Protein AF-A0A7K4H364-F1 (afdb_monomer)

pLDDT: mean 74.18, std 18.17, range [41.81, 98.31]

Nearest PDB structures (foldseek):
  5wid-assembly2_B  TM=8.589E-01  e=8.178E-10  Methanosarcina acetivorans C2A
  5ull-assembly1_A  TM=8.750E-01  e=4.328E-08  Clostridium beijerinckii
  5veg-assembly3_C  TM=8.680E-01  e=7.896E-08  Limosilactobacillus reuteri
  3hly-assembly2_B  TM=7.324E-01  e=7.001E-08  Synechococcus elongatus PCC 6301
  4ltd-assembly1_A  TM=7.223E-01  e=2.493E-04  EDTA-degrading bacterium BNC1

Foldseek 3Di:
DAEEEEEEDEDLCQRVLLSVLLQLLQVVLPHHYDYDYLVPDDLVCVLVHQEYEYEYEFDQVAHDPSVVVSLVVQLPAQNANGAYAYEYEYEPDPPTDDNRVVSVVSCVSSVHHYQDHYHYFYAPDPSGDTDPVCSVVSSVVSNSSSVSVVVVVVVVVVVVVVVVVVVVVVVVVVVVVCCVVPPDDVVVLVVVVVVCLVVVNAPVCVVPVVVVVVLSVVLSVVLVVVVVVLVVVVVVVPVPDPDPVCVVVPPVVVSVVVSVVVNVVSVVVVVVVRVVVVVD

Solvent-accessible surface area (backbone atoms only — not comparable to full-atom values): 15078 Å² total; per-residue (Å²): 127,56,33,32,36,41,35,31,44,59,89,70,46,52,32,50,52,51,49,52,32,26,42,52,13,22,40,75,47,63,34,48,68,48,76,46,50,59,88,81,54,66,70,85,60,54,79,76,40,46,30,42,36,42,32,26,45,38,42,92,84,36,53,50,75,64,56,52,49,51,48,63,69,46,39,81,49,76,39,67,96,22,35,24,37,20,27,26,28,34,48,91,53,100,80,60,65,58,24,20,68,54,46,43,56,39,41,47,59,14,45,26,44,73,74,50,73,74,41,75,44,54,18,78,33,95,72,36,59,58,46,68,91,47,49,64,55,35,22,52,50,16,29,56,45,28,48,49,63,51,50,57,46,51,56,51,51,51,56,48,51,53,50,50,52,53,52,51,53,51,50,52,51,52,50,51,49,48,41,61,76,73,43,58,60,70,55,51,55,51,53,49,51,52,46,39,63,75,67,58,65,43,85,50,54,79,73,43,50,70,61,46,52,50,54,54,52,50,51,55,49,52,53,51,50,54,54,51,52,57,51,50,55,51,53,55,56,62,69,73,50,98,57,81,76,54,72,85,72,61,60,62,64,57,57,54,46,53,56,49,50,55,55,50,52,56,52,49,54,50,51,52,52,48,54,57,64,75,75,106

Sequence (280 aa):
MKKALILYDSVYGNTKKVAMLLSRGLEAGGLQVDSSFIQDFDIKILKNYDVIGIGGPTHFHGASKKMKRFLKGTKHLKMENKYGFAFETKADFRLSGSAAKRITRYLKKMKLKIIHPTITGIVLDKQGPLQEAISDKMVQFGLNISDKVNNFNNKKSINQGFRNLKNSSINMYLNLLKWILLGGGPIFFFIRAIYLVSTGGDCFGTINPIFSWFLIFLEIGLSGIAGSTGISSLFLRLRAENNIKLLKRLDLQKIILLAGISTYVVHFIRVAIWLILCVL

Structure (mmCIF, N/CA/C/O backbone):
data_AF-A0A7K4H364-F1
#
_entry.id   AF-A0A7K4H364-F1
#
loop_
_atom_site.group_PDB
_atom_site.id
_atom_site.type_symbol
_atom_site.label_atom_id
_atom_site.label_alt_id
_atom_site.label_comp_id
_atom_site.label_asym_id
_atom_site.label_entity_id
_atom_site.label_seq_id
_atom_site.pdbx_PDB_ins_code
_atom_site.Cartn_x
_atom_site.Cartn_y
_atom_site.Cartn_z
_atom_site.occupancy
_atom_site.B_iso_or_equiv
_atom_site.auth_seq_id
_atom_site.auth_comp_id
_atom_site.auth_asym_id
_atom_site.auth_atom_id
_atom_site.pdbx_PDB_model_num
ATOM 1 N N . MET A 1 1 ? -13.159 -9.451 -0.097 1.00 82.06 1 MET A N 1
ATOM 2 C CA . MET A 1 1 ? -11.704 -9.574 -0.334 1.00 82.06 1 MET A CA 1
ATOM 3 C C . MET A 1 1 ? -11.199 -8.270 -0.939 1.00 82.06 1 MET A C 1
ATOM 5 O O . MET A 1 1 ? -11.907 -7.716 -1.773 1.00 82.06 1 MET A O 1
ATOM 9 N N . LYS A 1 2 ? -10.064 -7.725 -0.478 1.00 92.81 2 LYS A N 1
ATOM 10 C CA . LYS A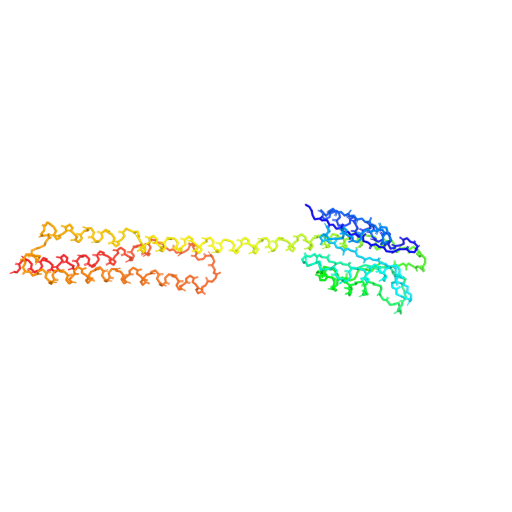 1 2 ? -9.518 -6.471 -1.031 1.00 92.81 2 LYS A CA 1
ATOM 11 C C . LYS A 1 2 ? -8.877 -6.718 -2.389 1.00 92.81 2 LYS A C 1
ATOM 13 O O . LYS A 1 2 ? -8.264 -7.766 -2.586 1.00 92.81 2 LYS A O 1
ATOM 18 N N . LYS A 1 3 ? -8.985 -5.731 -3.278 1.00 97.31 3 LYS A N 1
ATOM 19 C CA . LYS A 1 3 ? -8.392 -5.791 -4.619 1.00 97.31 3 LYS A CA 1
ATOM 20 C C . LYS A 1 3 ? -7.132 -4.937 -4.698 1.00 97.31 3 LYS A C 1
ATOM 22 O O . LYS A 1 3 ? -7.156 -3.758 -4.336 1.00 97.31 3 LYS A O 1
ATOM 27 N N . ALA A 1 4 ? -6.046 -5.510 -5.187 1.00 98.19 4 ALA A N 1
ATOM 28 C CA . ALA A 1 4 ? -4.812 -4.817 -5.505 1.00 98.19 4 ALA A CA 1
ATOM 29 C C . ALA A 1 4 ? -4.609 -4.765 -7.016 1.00 98.19 4 ALA A C 1
ATOM 31 O O . ALA A 1 4 ? -4.941 -5.704 -7.729 1.00 98.19 4 ALA A O 1
ATOM 32 N N . LEU A 1 5 ? -4.030 -3.668 -7.487 1.00 98.31 5 LEU A N 1
ATOM 33 C CA . LEU A 1 5 ? -3.595 -3.510 -8.862 1.00 98.31 5 LEU A CA 1
ATOM 34 C C . LEU A 1 5 ? -2.097 -3.238 -8.883 1.00 98.31 5 LEU A C 1
ATOM 36 O O . LEU A 1 5 ? -1.645 -2.270 -8.267 1.00 98.31 5 LEU A O 1
ATOM 40 N N . ILE A 1 6 ? -1.343 -4.038 -9.631 1.00 98.12 6 ILE A N 1
ATOM 41 C CA . ILE A 1 6 ? 0.053 -3.753 -9.959 1.00 98.12 6 ILE A CA 1
ATOM 42 C C . ILE A 1 6 ? 0.145 -3.287 -11.410 1.00 98.12 6 ILE A C 1
ATOM 44 O O . ILE A 1 6 ? 0.008 -4.066 -12.352 1.00 98.12 6 ILE A O 1
ATOM 48 N N . LEU A 1 7 ? 0.433 -2.001 -11.589 1.00 97.44 7 LEU A N 1
ATOM 49 C CA . LEU A 1 7 ? 0.728 -1.413 -12.886 1.00 97.44 7 LEU A CA 1
ATOM 50 C C . LEU A 1 7 ? 2.225 -1.266 -13.082 1.00 97.44 7 LEU A C 1
ATOM 52 O O . LEU A 1 7 ? 2.941 -0.792 -12.197 1.00 97.44 7 LEU A O 1
ATOM 56 N N . TYR A 1 8 ? 2.704 -1.600 -14.272 1.00 95.44 8 TYR A N 1
ATOM 57 C CA . TYR A 1 8 ? 4.115 -1.433 -14.579 1.00 95.44 8 TYR A CA 1
ATOM 58 C C . TYR A 1 8 ? 4.375 -0.974 -16.008 1.00 95.44 8 TYR A C 1
ATOM 60 O O . TYR A 1 8 ? 3.585 -1.178 -16.927 1.00 95.44 8 TYR A O 1
ATOM 68 N N . ASP A 1 9 ? 5.521 -0.334 -16.182 1.00 93.44 9 ASP A N 1
ATOM 69 C CA . ASP A 1 9 ? 6.175 -0.185 -17.475 1.00 93.44 9 ASP A CA 1
ATOM 70 C C . ASP A 1 9 ? 7.451 -1.029 -17.468 1.00 93.44 9 ASP A C 1
ATOM 72 O O . ASP A 1 9 ? 8.101 -1.156 -16.429 1.00 93.44 9 ASP A O 1
ATOM 76 N N . SER A 1 10 ? 7.818 -1.625 -18.599 1.00 90.69 10 SER A N 1
ATOM 77 C CA . SER A 1 10 ? 9.029 -2.438 -18.691 1.00 90.69 10 SER A CA 1
ATOM 78 C C . SER A 1 10 ? 9.603 -2.423 -20.099 1.00 90.69 10 SER A C 1
ATOM 80 O O . SER A 1 10 ? 8.870 -2.596 -21.064 1.00 90.69 10 SER A O 1
ATOM 82 N N . VAL A 1 11 ? 10.923 -2.242 -20.194 1.00 87.06 11 VAL A N 1
ATOM 83 C CA . VAL A 1 11 ? 11.655 -2.245 -21.471 1.00 87.06 11 VAL A CA 1
ATOM 84 C C . VAL A 1 11 ? 12.218 -3.639 -21.751 1.00 87.06 11 VAL A C 1
ATOM 86 O O . VAL A 1 11 ? 11.863 -4.253 -22.744 1.00 87.06 11 VAL A O 1
ATOM 89 N N . TYR A 1 12 ? 13.025 -4.171 -20.828 1.00 87.75 12 TYR A N 1
ATOM 90 C CA . TYR A 1 12 ? 13.675 -5.487 -20.958 1.00 87.75 12 TYR A CA 1
ATOM 91 C C . TYR A 1 12 ? 12.988 -6.594 -20.134 1.00 87.75 12 TYR A C 1
ATOM 93 O O . TYR A 1 12 ? 13.557 -7.648 -19.882 1.00 87.75 12 TYR A O 1
ATOM 101 N N . GLY A 1 13 ? 11.783 -6.342 -19.615 1.00 90.31 13 GLY A N 1
ATOM 102 C CA . GLY A 1 13 ? 11.011 -7.324 -18.843 1.00 90.31 13 GLY A CA 1
ATOM 103 C C . GLY A 1 13 ? 11.382 -7.462 -17.358 1.00 90.31 13 GLY A C 1
ATOM 104 O O . GLY A 1 13 ? 10.609 -8.04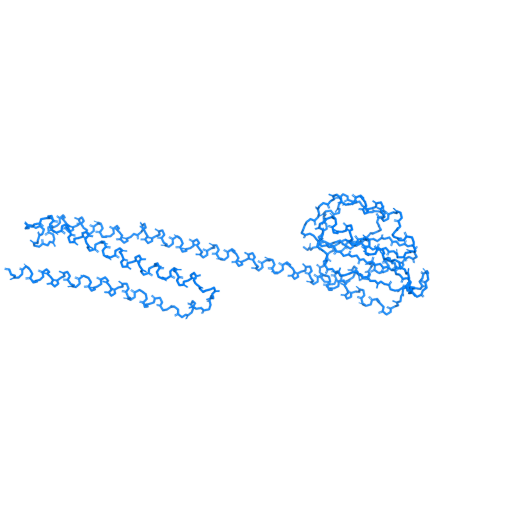7 -16.603 1.00 90.31 13 GLY A O 1
ATOM 105 N N . ASN A 1 14 ? 12.487 -6.881 -16.877 1.00 91.88 14 ASN A N 1
ATOM 106 C CA . ASN A 1 14 ? 12.877 -6.981 -15.457 1.00 91.88 14 ASN A CA 1
ATOM 107 C C . ASN A 1 14 ? 11.826 -6.387 -14.506 1.00 91.88 14 ASN A C 1
ATOM 109 O O . ASN A 1 14 ? 11.510 -6.967 -13.470 1.00 91.88 14 ASN A O 1
ATOM 113 N N . THR A 1 15 ? 11.232 -5.249 -14.868 1.00 93.00 15 THR A N 1
ATOM 114 C CA . THR A 1 15 ? 10.170 -4.629 -14.061 1.00 93.00 15 THR A CA 1
ATOM 115 C C . THR A 1 15 ? 8.899 -5.476 -14.046 1.00 93.00 15 THR A C 1
ATOM 117 O O . THR A 1 15 ? 8.250 -5.558 -13.009 1.00 93.00 15 THR A O 1
ATOM 120 N N . LYS A 1 16 ? 8.575 -6.151 -15.161 1.00 95.25 16 LYS A N 1
ATOM 121 C CA . LYS A 1 16 ? 7.478 -7.130 -15.216 1.00 95.25 16 LYS A CA 1
ATOM 122 C C . LYS A 1 16 ? 7.744 -8.296 -14.260 1.00 95.25 16 LYS A C 1
ATOM 124 O O . LYS A 1 16 ? 6.851 -8.666 -13.509 1.00 95.25 16 LYS A O 1
ATOM 129 N N . LYS A 1 17 ? 8.975 -8.824 -14.224 1.00 94.88 17 LYS A N 1
ATOM 130 C CA . LYS A 1 17 ? 9.361 -9.878 -13.266 1.00 94.88 17 LYS A CA 1
ATOM 131 C C . LYS A 1 17 ? 9.159 -9.426 -11.815 1.00 94.88 17 LYS A C 1
ATOM 133 O O . LYS A 1 17 ? 8.528 -10.136 -11.043 1.00 94.88 17 LYS A O 1
ATOM 138 N N . VAL A 1 18 ? 9.615 -8.219 -11.462 1.00 95.50 18 VAL A N 1
ATOM 139 C CA . VAL A 1 18 ? 9.388 -7.643 -10.121 1.00 95.50 18 VAL A CA 1
ATOM 140 C C . VAL A 1 18 ? 7.896 -7.477 -9.820 1.00 95.50 18 VAL A C 1
ATOM 142 O O . VAL A 1 18 ? 7.461 -7.826 -8.727 1.00 95.50 18 VAL A O 1
ATOM 145 N N . ALA A 1 19 ? 7.108 -6.988 -10.781 1.00 97.25 19 ALA A N 1
ATOM 146 C CA . ALA A 1 19 ? 5.661 -6.860 -10.634 1.00 97.25 19 ALA A CA 1
ATOM 147 C C . ALA A 1 19 ? 5.004 -8.213 -10.318 1.00 97.25 19 ALA A C 1
ATOM 149 O O . ALA A 1 19 ? 4.240 -8.300 -9.365 1.00 97.25 19 ALA A O 1
ATOM 150 N N . MET A 1 20 ? 5.362 -9.272 -11.049 1.00 97.19 20 MET A N 1
ATOM 151 C CA . MET A 1 20 ? 4.839 -10.624 -10.818 1.00 97.19 20 MET A CA 1
ATOM 152 C C . MET A 1 20 ? 5.221 -11.175 -9.438 1.00 97.19 20 MET A C 1
ATOM 154 O O . MET A 1 20 ? 4.388 -11.776 -8.767 1.00 97.19 20 MET A O 1
ATOM 158 N N . LEU A 1 21 ? 6.461 -10.962 -8.989 1.00 96.38 21 LEU A N 1
ATOM 159 C CA . LEU A 1 21 ? 6.909 -11.398 -7.661 1.00 96.38 21 LEU A CA 1
ATOM 160 C C . LEU A 1 21 ? 6.161 -10.669 -6.536 1.00 96.38 21 LEU A C 1
ATOM 162 O O . LEU A 1 21 ? 5.755 -11.292 -5.557 1.00 96.38 21 LEU A O 1
ATOM 166 N N . LEU A 1 22 ? 5.931 -9.364 -6.694 1.00 97.75 22 LEU A N 1
ATOM 167 C CA . LEU A 1 22 ? 5.117 -8.586 -5.759 1.00 97.75 22 LEU A CA 1
ATOM 168 C C . LEU A 1 22 ? 3.657 -9.054 -5.759 1.00 97.75 22 LEU A C 1
ATOM 170 O O . LEU A 1 22 ? 3.074 -9.159 -4.681 1.00 97.75 22 LEU A O 1
ATOM 174 N N . SER A 1 23 ? 3.085 -9.372 -6.929 1.00 98.00 23 SER A N 1
ATOM 175 C CA . SER A 1 23 ? 1.733 -9.936 -7.029 1.00 98.00 23 SER A CA 1
ATOM 176 C C . SER A 1 23 ? 1.616 -11.230 -6.235 1.00 98.00 23 SER A C 1
ATOM 178 O O . SER A 1 23 ? 0.734 -11.323 -5.391 1.00 98.00 23 SER A O 1
ATOM 180 N N . ARG A 1 24 ? 2.560 -12.167 -6.408 1.00 96.06 24 ARG A N 1
ATOM 181 C CA . ARG A 1 24 ? 2.582 -13.434 -5.655 1.00 96.06 24 ARG A CA 1
ATOM 182 C C . ARG A 1 24 ? 2.571 -13.211 -4.145 1.00 96.06 24 ARG A C 1
ATOM 184 O O . ARG A 1 24 ? 1.832 -13.874 -3.430 1.00 96.06 24 ARG A O 1
ATOM 191 N N . GLY A 1 25 ? 3.374 -12.264 -3.657 1.00 95.19 25 GLY A N 1
ATOM 192 C CA . GLY A 1 25 ? 3.399 -11.929 -2.234 1.00 95.19 25 GLY A CA 1
ATOM 193 C C . GLY A 1 25 ? 2.074 -11.350 -1.730 1.00 95.19 25 GLY A C 1
ATOM 194 O O . GLY A 1 25 ? 1.610 -11.715 -0.657 1.00 95.19 25 GLY A O 1
ATOM 195 N N . LEU A 1 26 ? 1.438 -10.471 -2.509 1.00 97.38 26 LEU A N 1
ATOM 196 C CA . LEU A 1 26 ? 0.129 -9.906 -2.165 1.00 97.38 26 LEU A CA 1
ATOM 197 C C . LEU A 1 26 ? -0.991 -10.962 -2.192 1.00 97.38 26 LEU A C 1
ATOM 199 O O . LEU A 1 26 ? -1.851 -10.952 -1.311 1.00 97.38 26 LEU A O 1
ATOM 203 N N . GLU A 1 27 ? -0.977 -11.859 -3.181 1.00 96.62 27 GLU A N 1
ATOM 204 C CA . GLU A 1 27 ? -1.916 -12.984 -3.312 1.00 96.62 27 GLU A CA 1
ATOM 205 C C . GLU A 1 27 ? -1.786 -13.946 -2.132 1.00 96.62 27 GLU A C 1
ATOM 207 O O . GLU A 1 27 ? -2.787 -14.292 -1.506 1.00 96.62 27 GLU A O 1
ATOM 212 N N . ALA A 1 28 ? -0.552 -14.306 -1.764 1.00 92.56 28 ALA A N 1
ATOM 213 C CA . ALA A 1 28 ? -0.273 -15.145 -0.601 1.00 92.56 28 ALA A CA 1
ATOM 214 C C . ALA A 1 28 ? -0.769 -14.512 0.714 1.00 92.56 28 ALA A C 1
ATOM 216 O O . ALA A 1 28 ? -1.171 -15.225 1.629 1.00 92.56 28 ALA A O 1
ATOM 217 N N . GLY A 1 29 ? -0.813 -13.178 0.795 1.00 92.31 29 GLY A N 1
ATOM 218 C CA . GLY A 1 29 ? -1.422 -12.441 1.907 1.00 92.31 29 GLY A CA 1
ATOM 219 C C . GLY A 1 29 ? -2.938 -12.216 1.797 1.00 92.31 29 GLY A C 1
ATOM 220 O O . GLY A 1 29 ? -3.497 -11.409 2.549 1.00 92.31 29 GLY A O 1
ATOM 221 N N . GLY A 1 30 ? -3.615 -12.887 0.860 1.00 93.69 30 GLY A N 1
ATOM 222 C CA . GLY A 1 30 ? -5.077 -12.930 0.751 1.00 93.69 30 GLY A CA 1
ATOM 223 C C . GLY A 1 30 ? -5.722 -11.756 0.009 1.00 93.69 30 GLY A C 1
ATOM 224 O O . GLY A 1 30 ? -6.911 -11.481 0.207 1.00 93.69 30 GLY A O 1
ATOM 225 N N . LEU A 1 31 ? -4.969 -11.021 -0.814 1.00 96.62 31 LEU A N 1
ATOM 226 C CA . LEU A 1 31 ? -5.525 -9.988 -1.695 1.00 96.62 31 LEU A CA 1
ATOM 227 C C . LEU A 1 31 ? -5.813 -10.580 -3.078 1.00 96.62 31 LEU A C 1
ATOM 229 O O . LEU A 1 31 ? -5.055 -11.396 -3.586 1.00 96.62 31 LEU A O 1
ATOM 233 N N . GLN A 1 32 ? -6.879 -10.110 -3.724 1.00 97.50 32 GLN A N 1
ATOM 234 C CA . GLN A 1 32 ? -7.085 -10.362 -5.149 1.00 97.50 32 GLN A CA 1
ATOM 235 C C . GLN A 1 32 ? -6.216 -9.390 -5.937 1.00 97.50 32 GLN A C 1
ATOM 237 O O . GLN A 1 32 ? -6.363 -8.181 -5.751 1.00 97.50 32 GLN A O 1
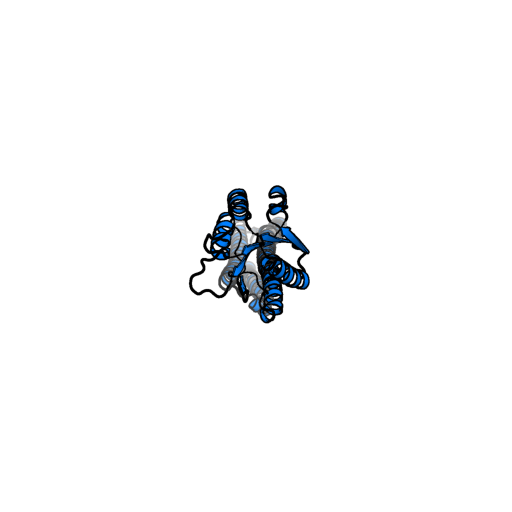ATOM 242 N N . VAL A 1 33 ? -5.324 -9.886 -6.790 1.00 98.19 33 VAL A N 1
ATOM 243 C CA . VAL A 1 33 ? -4.353 -9.042 -7.489 1.00 98.19 33 VAL A CA 1
ATOM 244 C C . VAL A 1 33 ? -4.584 -9.089 -8.988 1.00 98.19 33 VAL A C 1
ATOM 246 O O . VAL A 1 33 ? -4.516 -10.147 -9.600 1.00 98.19 33 VAL A O 1
ATOM 249 N N . ASP A 1 34 ? -4.774 -7.916 -9.579 1.00 98.00 34 ASP A N 1
ATOM 250 C CA . ASP A 1 34 ? -4.698 -7.734 -11.022 1.00 98.00 34 ASP A CA 1
ATOM 251 C C . ASP A 1 34 ? -3.347 -7.099 -11.368 1.00 98.00 34 ASP A C 1
ATOM 253 O O . ASP A 1 34 ? -2.834 -6.233 -10.649 1.00 98.00 34 ASP A O 1
ATOM 257 N N . SER A 1 35 ? -2.741 -7.521 -12.477 1.00 97.12 35 SER A N 1
ATOM 258 C CA . SER A 1 35 ? -1.483 -6.946 -12.955 1.00 97.12 35 SER A CA 1
ATOM 259 C C . SER A 1 35 ? -1.566 -6.617 -14.437 1.00 97.12 35 SER A C 1
ATOM 261 O O . SER A 1 35 ? -2.078 -7.406 -15.226 1.00 97.12 35 SER A O 1
ATOM 263 N N . SER A 1 36 ? -1.091 -5.432 -14.815 1.00 96.50 36 SER A N 1
ATOM 264 C CA . SER A 1 36 ? -1.179 -4.960 -16.197 1.00 96.50 36 SER A CA 1
ATOM 265 C C . SER A 1 36 ? -0.040 -4.014 -16.545 1.00 96.50 36 SER A C 1
ATOM 267 O O . SER A 1 36 ? 0.473 -3.268 -15.703 1.00 96.50 36 SER A O 1
ATOM 269 N N . PHE A 1 37 ? 0.313 -3.977 -17.827 1.00 94.94 37 PHE A N 1
ATOM 270 C CA . PHE A 1 37 ? 1.096 -2.872 -18.353 1.00 94.94 37 PHE A CA 1
ATOM 271 C C . PHE A 1 37 ? 0.285 -1.572 -18.278 1.00 94.94 37 PHE A C 1
ATOM 273 O O . PHE A 1 37 ? -0.922 -1.556 -18.523 1.00 94.94 37 PHE A O 1
ATOM 280 N N . ILE A 1 38 ? 0.957 -0.457 -17.980 1.00 93.94 38 ILE A N 1
ATOM 281 C CA . ILE A 1 38 ? 0.312 0.865 -17.861 1.00 93.94 38 ILE A CA 1
ATOM 282 C C . ILE A 1 38 ? -0.373 1.339 -19.149 1.00 93.94 38 ILE A C 1
ATOM 284 O O . ILE A 1 38 ? -1.233 2.211 -19.091 1.00 93.94 38 ILE A O 1
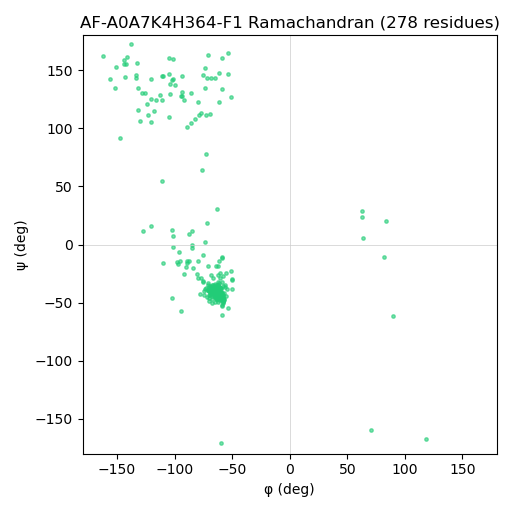ATOM 288 N N . GLN A 1 39 ? 0.065 0.838 -20.305 1.00 88.81 39 GLN A N 1
ATOM 289 C CA . GLN A 1 39 ? -0.437 1.248 -21.618 1.00 88.81 39 GLN A CA 1
ATOM 290 C C . GLN A 1 39 ? -1.761 0.567 -21.973 1.00 88.81 39 GLN A C 1
ATOM 292 O O . GLN A 1 39 ? -2.541 1.145 -22.719 1.00 88.81 39 GLN A O 1
ATOM 297 N N . ASP A 1 40 ? -2.011 -0.604 -21.390 1.00 91.19 40 ASP A N 1
ATOM 298 C CA . ASP A 1 40 ? -3.174 -1.438 -21.690 1.00 91.19 40 ASP A CA 1
ATOM 299 C C . ASP A 1 40 ? -4.263 -1.286 -20.612 1.00 91.19 40 ASP A C 1
ATOM 301 O O . ASP A 1 40 ? -5.333 -1.877 -20.701 1.00 91.19 40 ASP A O 1
ATOM 305 N N . PHE A 1 41 ? -4.000 -0.486 -19.572 1.00 93.44 41 PHE A N 1
ATOM 306 C CA . PHE A 1 41 ? -4.898 -0.327 -18.434 1.00 93.44 41 PHE A CA 1
ATOM 307 C C . PHE A 1 41 ? -5.850 0.866 -18.589 1.00 93.44 41 PHE A C 1
ATOM 309 O O . PHE A 1 41 ? -5.415 2.011 -18.746 1.00 93.44 41 PHE A O 1
ATOM 316 N N . ASP A 1 42 ? -7.152 0.619 -18.426 1.00 92.50 42 ASP A N 1
ATOM 317 C CA . ASP A 1 42 ? -8.167 1.673 -18.388 1.00 92.50 42 ASP A CA 1
ATOM 318 C C . ASP A 1 42 ? -8.185 2.397 -17.028 1.00 92.50 42 ASP A C 1
ATOM 320 O O . ASP A 1 42 ? -8.582 1.865 -15.990 1.00 92.50 42 ASP A O 1
ATOM 324 N N . ILE A 1 43 ? -7.810 3.677 -17.034 1.00 91.56 43 ILE A N 1
ATOM 325 C CA . ILE A 1 43 ? -7.799 4.540 -15.845 1.00 91.56 43 ILE A CA 1
ATOM 326 C C . ILE A 1 43 ? -9.188 4.642 -15.185 1.00 91.56 43 ILE A C 1
ATOM 328 O O . ILE A 1 43 ? -9.265 4.858 -13.971 1.00 91.56 43 ILE A O 1
ATOM 332 N N . LYS A 1 44 ? -10.289 4.472 -15.933 1.00 90.81 44 LYS A N 1
ATOM 333 C CA . LYS A 1 44 ? -11.657 4.593 -15.395 1.00 90.81 44 LYS A CA 1
ATOM 334 C C . LYS A 1 44 ? -11.937 3.574 -14.294 1.00 90.81 44 LYS A C 1
ATOM 336 O O . LYS A 1 44 ? -12.578 3.916 -13.299 1.00 90.81 44 LYS A O 1
ATOM 341 N N . ILE A 1 45 ? -11.398 2.361 -14.421 1.00 93.19 45 ILE A N 1
ATOM 342 C CA . ILE A 1 45 ? -11.601 1.287 -13.441 1.00 93.19 45 ILE A CA 1
ATOM 343 C C . ILE A 1 45 ? -10.622 1.354 -12.261 1.00 93.19 45 ILE A C 1
ATOM 345 O O . ILE A 1 45 ? -10.752 0.582 -11.313 1.00 93.19 45 ILE A O 1
ATOM 349 N N . LEU A 1 46 ? -9.674 2.302 -12.251 1.00 93.50 46 LEU A N 1
ATOM 350 C CA . LEU A 1 46 ? -8.653 2.420 -11.201 1.00 93.50 46 LEU A CA 1
ATOM 351 C C . LEU A 1 46 ? -9.260 2.550 -9.794 1.00 93.50 46 LEU A C 1
ATOM 353 O O . LEU A 1 46 ? -8.715 2.018 -8.829 1.00 93.50 46 LEU A O 1
ATOM 357 N N . LYS A 1 47 ? -10.414 3.220 -9.665 1.00 93.44 47 LYS A N 1
ATOM 358 C CA . LYS A 1 47 ? -11.112 3.414 -8.380 1.00 93.44 47 LYS A CA 1
ATOM 359 C C . LYS A 1 47 ? -11.615 2.112 -7.743 1.00 93.44 47 LYS A C 1
ATOM 361 O O . LYS A 1 47 ? -11.847 2.103 -6.532 1.00 93.44 47 LYS A O 1
ATOM 366 N N . ASN A 1 48 ? -11.731 1.033 -8.515 1.00 94.94 48 ASN A N 1
ATOM 367 C CA . ASN A 1 48 ? -12.229 -0.261 -8.045 1.00 94.94 48 ASN A CA 1
ATOM 368 C C . ASN A 1 48 ? -11.199 -1.029 -7.199 1.00 94.94 48 ASN A C 1
ATOM 370 O O . ASN A 1 48 ? -11.548 -2.023 -6.571 1.00 94.94 48 ASN A O 1
ATOM 374 N N . TYR A 1 49 ? -9.952 -0.553 -7.143 1.00 97.25 49 TYR A N 1
ATOM 375 C CA . TYR A 1 49 ? -8.862 -1.183 -6.399 1.00 97.25 49 TYR A CA 1
ATOM 376 C C . TYR A 1 49 ? -8.594 -0.478 -5.076 1.00 97.25 49 TYR A C 1
ATOM 378 O O . TYR A 1 49 ? -8.666 0.747 -4.985 1.00 97.25 49 TYR A O 1
ATOM 386 N N . ASP A 1 50 ? -8.272 -1.239 -4.038 1.00 96.31 50 ASP A N 1
ATOM 387 C CA . ASP A 1 50 ? -7.968 -0.741 -2.692 1.00 96.31 50 ASP A CA 1
ATOM 388 C C . ASP A 1 50 ? -6.478 -0.488 -2.479 1.00 96.31 50 ASP A C 1
ATOM 390 O O . ASP A 1 50 ? -6.101 0.342 -1.647 1.00 96.31 50 ASP A O 1
ATOM 394 N N . VAL A 1 51 ? -5.637 -1.196 -3.233 1.00 97.62 51 VAL A N 1
ATOM 395 C CA . VAL A 1 51 ? -4.178 -1.089 -3.200 1.00 97.62 51 VAL A CA 1
ATOM 396 C C . VAL A 1 51 ? -3.671 -0.875 -4.622 1.00 97.62 51 VAL A C 1
ATOM 398 O O . VAL A 1 51 ? -4.044 -1.613 -5.526 1.00 97.62 51 VAL A O 1
ATOM 401 N N . ILE A 1 52 ? -2.819 0.128 -4.828 1.00 97.94 52 ILE A N 1
ATOM 402 C CA . ILE A 1 52 ? -2.234 0.440 -6.137 1.00 97.94 52 ILE A CA 1
ATOM 403 C C . ILE A 1 52 ? -0.708 0.416 -6.033 1.00 97.94 52 ILE A C 1
ATOM 405 O O . ILE A 1 52 ? -0.097 1.288 -5.410 1.00 97.94 52 ILE A O 1
ATOM 409 N N . GLY A 1 53 ? -0.094 -0.573 -6.673 1.00 97.81 53 GLY A N 1
ATOM 410 C CA . GLY A 1 53 ? 1.338 -0.635 -6.933 1.00 97.81 53 GLY A CA 1
ATOM 411 C C . GLY A 1 53 ? 1.644 -0.074 -8.316 1.00 97.81 53 GLY A C 1
ATOM 412 O O . GLY A 1 53 ? 1.044 -0.512 -9.291 1.00 97.81 53 GLY A O 1
ATOM 413 N N . ILE A 1 54 ? 2.572 0.878 -8.432 1.00 97.06 54 ILE A N 1
ATOM 414 C CA . ILE A 1 54 ? 3.044 1.355 -9.743 1.00 97.06 54 ILE A CA 1
ATOM 415 C C . ILE A 1 54 ? 4.561 1.248 -9.818 1.00 97.06 54 ILE A C 1
ATOM 417 O O . ILE A 1 54 ? 5.257 1.753 -8.932 1.00 97.06 54 ILE A O 1
ATOM 421 N N . GLY A 1 55 ? 5.081 0.659 -10.894 1.00 94.94 55 GLY A N 1
ATOM 422 C CA . GLY A 1 55 ? 6.520 0.554 -11.084 1.00 94.94 55 GLY A CA 1
ATOM 423 C C . GLY A 1 55 ? 7.027 0.739 -12.500 1.00 94.94 55 GLY A C 1
ATOM 424 O O . GLY A 1 55 ? 6.290 0.689 -13.480 1.00 94.94 55 GLY A O 1
ATOM 425 N N . GLY A 1 56 ? 8.318 1.027 -12.608 1.00 91.00 56 GLY A N 1
ATOM 426 C CA . GLY A 1 56 ? 8.971 1.288 -13.888 1.00 91.00 56 GLY A CA 1
ATOM 427 C C . GLY A 1 56 ? 10.488 1.161 -13.795 1.00 91.00 56 GLY A C 1
ATOM 428 O O . GLY A 1 56 ? 11.042 1.227 -12.694 1.00 91.00 56 GLY A O 1
ATOM 429 N N . PRO A 1 57 ? 11.186 1.011 -14.929 1.00 88.25 57 PRO A N 1
ATOM 430 C CA . PRO A 1 57 ? 12.635 1.045 -14.935 1.00 88.25 57 PRO A CA 1
ATOM 431 C C . PRO A 1 57 ? 13.149 2.452 -14.611 1.00 88.25 57 PRO A C 1
ATOM 433 O O . PRO A 1 57 ? 12.594 3.471 -15.038 1.00 88.25 57 PRO A O 1
ATOM 436 N N . THR A 1 58 ? 14.253 2.499 -13.880 1.00 82.00 58 THR A N 1
ATOM 437 C CA . THR A 1 58 ? 15.025 3.710 -13.637 1.00 82.00 58 THR A CA 1
ATOM 438 C C . THR A 1 58 ? 16.063 3.852 -14.743 1.00 82.00 58 THR A C 1
ATOM 440 O O . THR A 1 58 ? 17.105 3.204 -14.735 1.00 82.00 58 THR A O 1
ATOM 443 N N . HIS A 1 59 ? 15.774 4.724 -15.704 1.00 71.75 59 HIS A N 1
ATOM 444 C CA . HIS A 1 59 ? 16.736 5.167 -16.712 1.00 71.75 59 HIS A CA 1
ATOM 445 C C . HIS A 1 59 ? 17.221 6.586 -16.395 1.00 71.75 59 HIS A C 1
ATOM 447 O O . HIS A 1 59 ? 16.536 7.330 -15.691 1.00 71.75 59 HIS A O 1
ATOM 453 N N . PHE A 1 60 ? 18.370 6.989 -16.952 1.00 59.38 60 PHE A N 1
ATOM 454 C CA . PHE A 1 60 ? 18.964 8.327 -16.765 1.00 59.38 60 PHE A CA 1
ATOM 455 C C . PHE A 1 60 ? 17.961 9.479 -17.018 1.00 59.38 60 PHE A C 1
ATOM 457 O O . PHE A 1 60 ? 17.989 10.497 -16.337 1.00 59.38 60 PHE A O 1
ATOM 464 N N . HIS A 1 61 ? 16.980 9.281 -17.911 1.00 59.31 61 HIS A N 1
ATOM 465 C CA . HIS A 1 61 ? 15.916 10.248 -18.241 1.00 59.31 61 HIS A CA 1
ATOM 466 C C . HIS A 1 61 ? 14.648 10.166 -17.342 1.00 59.31 61 HIS A C 1
ATOM 468 O O . HIS A 1 61 ? 13.610 10.800 -17.614 1.00 59.31 61 HIS A O 1
ATOM 474 N N . GLY A 1 62 ? 14.704 9.382 -16.261 1.00 63.91 62 GLY A N 1
ATOM 475 C CA . GLY A 1 62 ? 13.592 9.087 -15.354 1.00 63.91 62 GLY A CA 1
ATOM 476 C C . GLY A 1 62 ? 12.512 8.192 -15.978 1.00 63.91 62 GLY A C 1
ATOM 477 O O . GLY A 1 62 ? 12.745 7.508 -16.968 1.00 63.91 62 GLY A O 1
ATOM 478 N N . ALA A 1 63 ? 11.303 8.216 -15.400 1.00 70.12 63 ALA A N 1
ATOM 479 C CA . ALA A 1 63 ? 10.154 7.447 -15.891 1.00 70.12 63 ALA A CA 1
ATOM 480 C C . ALA A 1 63 ? 9.854 7.703 -17.386 1.00 70.12 63 ALA A C 1
ATOM 482 O O . ALA A 1 63 ? 10.002 8.836 -17.868 1.00 70.12 63 ALA A O 1
ATOM 483 N N . SER A 1 64 ? 9.378 6.680 -18.101 1.00 76.06 64 SER A N 1
ATOM 484 C CA . SER A 1 64 ? 9.080 6.760 -19.538 1.00 76.06 64 SER A CA 1
ATOM 485 C C . SER A 1 64 ? 8.039 7.840 -19.876 1.00 76.06 64 SER A C 1
ATOM 487 O O . SER A 1 64 ? 7.260 8.292 -19.028 1.00 76.06 64 SER A O 1
ATOM 489 N N . LYS A 1 65 ? 7.987 8.265 -21.149 1.00 80.75 65 LYS A N 1
ATOM 490 C CA . LYS A 1 65 ? 6.945 9.193 -21.636 1.00 80.75 65 LYS A CA 1
ATOM 491 C C . LYS A 1 65 ? 5.534 8.645 -21.373 1.00 80.75 65 LYS A C 1
ATOM 493 O O . LYS A 1 65 ? 4.643 9.429 -21.049 1.00 80.75 65 LYS A O 1
ATOM 498 N N . LYS A 1 66 ? 5.344 7.325 -21.486 1.00 83.25 66 LYS A N 1
ATOM 499 C CA . LYS A 1 66 ? 4.068 6.636 -21.233 1.00 83.25 66 LYS A CA 1
ATOM 500 C C . LYS A 1 66 ? 3.694 6.707 -19.751 1.00 83.25 66 LYS A C 1
ATOM 502 O O . LYS A 1 66 ? 2.632 7.226 -19.423 1.00 83.25 66 LYS A O 1
ATOM 507 N N . MET A 1 67 ? 4.619 6.353 -18.858 1.00 87.69 67 MET A N 1
ATOM 508 C CA . MET A 1 67 ? 4.429 6.468 -17.407 1.00 87.69 67 MET A CA 1
ATOM 509 C C . MET A 1 67 ? 4.120 7.910 -16.990 1.00 87.69 67 MET A C 1
ATOM 511 O O . MET A 1 67 ? 3.202 8.170 -16.218 1.00 87.69 67 MET A O 1
ATOM 515 N N . LYS A 1 68 ? 4.840 8.892 -17.546 1.00 86.69 68 LYS A N 1
ATOM 516 C CA . LYS A 1 68 ? 4.576 10.316 -17.287 1.00 86.69 68 LYS A CA 1
ATOM 517 C C . LYS A 1 68 ? 3.162 10.728 -17.716 1.00 86.69 68 LYS A C 1
ATOM 519 O O . LYS A 1 68 ? 2.538 11.501 -16.991 1.00 86.69 68 LYS A O 1
ATOM 524 N N . ARG A 1 69 ? 2.669 10.249 -18.866 1.00 89.31 69 ARG A N 1
ATOM 525 C CA . ARG A 1 69 ? 1.296 10.506 -19.334 1.00 89.31 69 ARG A CA 1
ATOM 526 C C . ARG A 1 69 ? 0.267 9.867 -18.407 1.00 89.31 69 ARG A C 1
ATOM 528 O O . ARG A 1 69 ? -0.606 10.587 -17.933 1.00 89.31 69 ARG A O 1
ATOM 535 N N . PHE A 1 70 ? 0.440 8.590 -18.071 1.00 91.69 70 PHE A N 1
ATOM 536 C CA . PHE A 1 70 ? -0.430 7.874 -17.138 1.00 91.69 70 PHE A CA 1
ATOM 537 C C . PHE A 1 70 ? -0.550 8.614 -15.795 1.00 91.69 70 PHE A C 1
ATOM 539 O O . PHE A 1 70 ? -1.639 9.014 -15.397 1.00 91.69 70 PHE A O 1
ATOM 546 N N . LEU A 1 71 ? 0.580 8.921 -15.148 1.00 91.88 71 LEU A N 1
ATOM 547 C CA . LEU A 1 71 ? 0.603 9.615 -13.854 1.00 91.88 71 LEU A CA 1
ATOM 548 C C . LEU A 1 71 ? -0.016 11.023 -13.908 1.00 91.88 71 LEU A C 1
ATOM 550 O O . LEU A 1 71 ? -0.656 11.471 -12.957 1.00 91.88 71 LEU A O 1
ATOM 554 N N . LYS A 1 72 ? 0.173 11.755 -15.014 1.00 91.44 72 LYS A N 1
ATOM 555 C CA . LYS A 1 72 ? -0.498 13.049 -15.218 1.00 91.44 72 LYS A CA 1
ATOM 556 C C . LYS A 1 72 ? -2.008 12.876 -15.382 1.00 91.44 72 LYS A C 1
ATOM 558 O O . LYS A 1 72 ? -2.743 13.710 -14.860 1.00 91.44 72 LYS A O 1
ATOM 563 N N . GLY A 1 73 ? -2.437 11.821 -16.072 1.00 90.25 73 GLY A N 1
ATOM 564 C CA . GLY A 1 73 ? -3.837 11.453 -16.248 1.00 90.25 73 GLY A CA 1
ATOM 565 C C . GLY A 1 73 ? -4.509 11.059 -14.937 1.00 90.25 73 GLY A C 1
ATOM 566 O O . GLY A 1 73 ? -5.658 11.408 -14.733 1.00 90.25 73 GLY A O 1
ATOM 567 N N . THR A 1 74 ? -3.799 10.438 -13.995 1.00 91.00 74 THR A N 1
ATOM 568 C CA . THR A 1 74 ? -4.398 9.997 -12.724 1.00 91.00 74 THR A CA 1
ATOM 569 C C . THR A 1 74 ? -4.365 11.040 -11.608 1.00 91.00 74 THR A C 1
ATOM 571 O O . THR A 1 74 ? -5.113 10.911 -10.645 1.00 91.00 74 THR A O 1
ATOM 574 N N . LYS A 1 75 ? -3.553 12.104 -11.714 1.00 87.00 75 LYS A N 1
ATOM 575 C CA . LYS A 1 75 ? -3.306 13.068 -10.615 1.00 87.00 75 LYS A CA 1
ATOM 576 C C . LYS A 1 75 ? -4.560 13.732 -10.021 1.00 87.00 75 LYS A C 1
ATOM 578 O O . LYS A 1 75 ? -4.491 14.232 -8.904 1.00 87.00 75 LYS A O 1
ATOM 583 N N . HIS A 1 76 ? -5.652 13.813 -10.783 1.00 88.81 76 HIS A N 1
ATOM 584 C CA . HIS A 1 76 ? -6.909 14.442 -10.366 1.00 88.81 76 HIS A CA 1
ATOM 585 C C . HIS A 1 76 ? -7.858 13.458 -9.660 1.00 88.81 76 HIS A C 1
ATOM 587 O O . HIS A 1 76 ? -8.818 13.876 -9.013 1.00 88.81 76 HIS A O 1
ATOM 593 N N . LEU A 1 77 ? -7.586 12.154 -9.758 1.00 90.44 77 LEU A N 1
ATOM 594 C CA . LEU A 1 77 ? -8.350 11.118 -9.081 1.00 90.44 77 LEU A CA 1
ATOM 595 C C . LEU A 1 77 ? -8.025 11.164 -7.588 1.00 90.44 77 LEU A C 1
ATOM 597 O O . LEU A 1 77 ? -6.918 10.837 -7.166 1.00 90.44 77 LEU A O 1
ATOM 601 N N . LYS A 1 78 ? -9.005 11.568 -6.778 1.00 91.44 78 LYS A N 1
ATOM 602 C CA . LYS A 1 78 ? -8.913 11.507 -5.317 1.00 91.44 78 LYS A CA 1
ATOM 603 C C . LYS A 1 78 ? -9.274 10.095 -4.862 1.00 91.44 78 LYS A C 1
ATOM 605 O O . LYS A 1 78 ? -10.431 9.692 -4.932 1.00 91.44 78 LYS A O 1
ATOM 610 N N . MET A 1 79 ? -8.274 9.347 -4.418 1.00 92.56 79 MET A N 1
ATOM 611 C CA . MET A 1 79 ? -8.376 7.957 -3.973 1.00 92.56 79 MET A CA 1
ATOM 612 C C . MET A 1 79 ? -8.145 7.866 -2.466 1.00 92.56 79 MET A C 1
ATOM 614 O O . MET A 1 79 ? -7.263 7.160 -1.977 1.00 92.56 79 MET A O 1
ATOM 618 N N . GLU A 1 80 ? -8.932 8.638 -1.722 1.00 91.12 80 GLU A N 1
ATOM 619 C CA . GLU A 1 80 ? -8.849 8.676 -0.266 1.00 91.12 80 GLU A CA 1
ATOM 620 C C . GLU A 1 80 ? -9.164 7.299 0.330 1.00 91.12 80 GLU A C 1
ATOM 622 O O . GLU A 1 80 ? -9.951 6.526 -0.212 1.00 91.12 80 GLU A O 1
ATOM 627 N N . ASN A 1 81 ? -8.530 6.983 1.459 1.00 90.12 81 ASN A N 1
ATOM 628 C CA . ASN A 1 81 ? -8.645 5.691 2.149 1.00 90.12 81 ASN A CA 1
ATOM 629 C C . ASN A 1 81 ? -8.127 4.460 1.386 1.00 90.12 81 ASN A C 1
ATOM 631 O O . ASN A 1 81 ? -8.230 3.357 1.919 1.00 90.12 81 ASN A O 1
ATOM 635 N N . LYS A 1 82 ? -7.513 4.641 0.215 1.00 95.38 82 LYS A N 1
ATOM 636 C CA . LYS A 1 82 ? -6.839 3.577 -0.538 1.00 95.38 82 LYS A CA 1
ATOM 637 C C . LYS A 1 82 ? -5.324 3.656 -0.347 1.00 95.38 82 LYS A C 1
ATOM 639 O O . LYS A 1 82 ? -4.786 4.688 0.071 1.00 95.38 82 LYS A O 1
ATOM 644 N N . TYR A 1 83 ? -4.638 2.551 -0.605 1.00 96.81 83 TYR A N 1
ATOM 645 C CA . TYR A 1 83 ? -3.210 2.394 -0.344 1.00 96.81 83 TYR A CA 1
ATOM 646 C C . TYR A 1 83 ? -2.401 2.453 -1.634 1.00 96.81 83 TYR A C 1
ATOM 648 O O . TYR A 1 83 ? -2.857 2.011 -2.685 1.00 96.81 83 TYR A O 1
ATOM 656 N N . GLY A 1 84 ? -1.189 2.993 -1.551 1.00 97.06 84 GLY A N 1
ATOM 657 C CA . GLY A 1 84 ? -0.275 3.084 -2.682 1.00 97.06 84 GLY A CA 1
ATOM 658 C C . GLY A 1 84 ? 1.134 2.636 -2.321 1.00 97.06 84 GLY A C 1
ATOM 659 O O . GLY A 1 84 ? 1.601 2.884 -1.208 1.00 97.06 84 GLY A O 1
ATOM 660 N N . PHE A 1 85 ? 1.841 2.027 -3.265 1.00 97.75 85 PHE A N 1
ATOM 661 C CA . PHE A 1 85 ? 3.284 1.813 -3.170 1.00 97.75 85 PHE A CA 1
ATOM 662 C C . PHE A 1 85 ? 3.934 1.943 -4.550 1.00 97.75 85 PHE A C 1
ATOM 664 O O . PHE A 1 85 ? 3.283 1.787 -5.584 1.00 97.75 85 PHE A O 1
ATOM 671 N N . ALA A 1 86 ? 5.222 2.276 -4.566 1.00 96.56 86 ALA A N 1
ATOM 672 C CA . ALA A 1 86 ? 5.987 2.418 -5.796 1.00 96.56 86 ALA A CA 1
ATOM 673 C C . ALA A 1 86 ? 7.159 1.442 -5.807 1.00 96.56 86 ALA A C 1
ATOM 675 O O . ALA A 1 86 ? 7.809 1.240 -4.777 1.00 96.56 86 ALA A O 1
ATOM 676 N N . PHE A 1 87 ? 7.452 0.892 -6.980 1.00 95.38 87 PHE A N 1
ATOM 677 C CA . PHE A 1 87 ? 8.608 0.031 -7.183 1.00 95.38 87 PHE A CA 1
ATOM 678 C C . PHE A 1 87 ? 9.393 0.429 -8.431 1.00 95.38 87 PHE A C 1
ATOM 680 O O . PHE A 1 87 ? 8.879 1.079 -9.339 1.00 95.38 87 PHE A O 1
ATOM 687 N N . GLU A 1 88 ? 10.671 0.091 -8.472 1.00 92.12 88 GLU A N 1
ATOM 688 C CA . GLU A 1 88 ? 11.524 0.353 -9.625 1.00 92.12 88 GLU A CA 1
ATOM 689 C C . GLU A 1 88 ? 12.523 -0.771 -9.847 1.00 92.12 88 GLU A C 1
ATOM 691 O O . GLU A 1 88 ? 12.856 -1.519 -8.929 1.00 92.12 88 GLU A O 1
ATOM 696 N N . THR A 1 89 ? 13.025 -0.860 -11.075 1.00 90.00 89 THR A N 1
ATOM 697 C CA . THR A 1 89 ? 14.223 -1.645 -11.385 1.00 90.00 89 THR A CA 1
ATOM 698 C C . THR A 1 89 ? 15.343 -0.712 -11.800 1.00 90.00 89 THR A C 1
ATOM 700 O O . THR A 1 89 ? 15.137 0.110 -12.696 1.00 90.00 89 THR A O 1
ATOM 703 N N . LYS A 1 90 ? 16.519 -0.835 -11.187 1.00 86.88 90 LYS A N 1
ATOM 704 C CA . LYS A 1 90 ? 17.689 -0.005 -11.503 1.00 86.88 90 LYS A CA 1
ATOM 705 C C . LYS A 1 90 ? 18.936 -0.873 -11.634 1.00 86.88 90 LYS A C 1
ATOM 707 O O . LYS A 1 90 ? 19.081 -1.844 -10.894 1.00 86.88 90 LYS A O 1
ATOM 712 N N . ALA A 1 91 ? 19.813 -0.518 -12.568 1.00 78.75 91 ALA A N 1
ATOM 713 C CA . ALA A 1 91 ? 21.168 -1.056 -12.584 1.00 78.75 91 ALA A CA 1
ATOM 714 C C . ALA A 1 91 ? 21.975 -0.410 -11.449 1.00 78.75 91 ALA A C 1
ATOM 716 O O . ALA A 1 91 ? 21.653 0.713 -11.037 1.00 78.75 91 ALA A O 1
ATOM 717 N N . ASP A 1 92 ? 22.978 -1.112 -10.927 1.00 69.12 92 ASP A N 1
ATOM 718 C CA . ASP A 1 92 ? 23.756 -0.664 -9.768 1.00 69.12 92 ASP A CA 1
ATOM 719 C C . ASP A 1 92 ? 24.773 0.436 -10.124 1.00 69.12 92 ASP A C 1
ATOM 721 O O . ASP A 1 92 ? 25.986 0.275 -10.055 1.00 69.12 92 ASP A O 1
ATOM 725 N N . PHE A 1 93 ? 24.261 1.592 -10.551 1.00 63.41 93 PHE A N 1
ATOM 726 C CA . PHE A 1 93 ? 25.052 2.788 -10.810 1.00 63.41 93 PHE A CA 1
ATOM 727 C C . PHE A 1 93 ? 24.721 3.860 -9.765 1.00 63.41 93 PHE A C 1
ATOM 729 O O . PHE A 1 93 ? 23.562 4.278 -9.624 1.00 63.41 93 PHE A O 1
ATOM 736 N N . ARG A 1 94 ? 25.762 4.344 -9.067 1.00 50.91 94 ARG A N 1
ATOM 737 C CA . ARG A 1 94 ? 25.705 5.275 -7.914 1.00 50.91 94 ARG A CA 1
ATOM 738 C C . ARG A 1 94 ? 25.028 6.632 -8.199 1.00 50.91 94 ARG A C 1
ATOM 740 O O . ARG A 1 94 ? 24.706 7.343 -7.255 1.00 50.91 94 ARG A O 1
ATOM 747 N N . LEU A 1 95 ? 24.769 6.974 -9.465 1.00 54.88 95 LEU A N 1
ATOM 748 C CA . LEU A 1 95 ? 24.218 8.266 -9.921 1.00 54.88 95 LEU A CA 1
ATOM 749 C C . LEU A 1 95 ? 22.887 8.157 -10.689 1.00 54.88 95 LEU A C 1
ATOM 751 O O . LEU A 1 95 ? 22.462 9.100 -11.355 1.00 54.88 95 LEU A O 1
ATOM 755 N N . SER A 1 96 ? 22.194 7.022 -10.608 1.00 59.00 96 SER A N 1
ATOM 756 C CA . SER A 1 96 ? 20.868 6.904 -11.219 1.00 59.00 96 SER A CA 1
ATOM 757 C C . SER A 1 96 ? 19.813 7.672 -10.403 1.00 59.00 96 SER A C 1
ATOM 759 O O . SER A 1 96 ? 19.766 7.598 -9.175 1.00 59.00 96 SER A O 1
ATOM 761 N N . GLY A 1 97 ? 18.946 8.439 -11.080 1.00 70.44 97 GLY A N 1
ATOM 762 C CA . GLY A 1 97 ? 17.749 9.022 -10.459 1.00 70.44 97 GLY A CA 1
ATOM 763 C C . GLY A 1 97 ? 16.810 7.940 -9.896 1.00 70.44 97 GLY A C 1
ATOM 764 O O . GLY A 1 97 ? 17.147 6.769 -9.860 1.00 70.44 97 GLY A O 1
ATOM 765 N N . SER A 1 98 ? 15.591 8.284 -9.469 1.00 82.50 98 SER A N 1
ATOM 766 C CA . SER A 1 98 ? 14.620 7.264 -9.022 1.00 82.50 98 SER A CA 1
ATOM 767 C C . SER A 1 98 ? 13.254 7.476 -9.665 1.00 82.50 98 SER A C 1
ATOM 769 O O . SER A 1 98 ? 12.583 8.498 -9.447 1.00 82.50 98 SER A O 1
ATOM 771 N N . ALA A 1 99 ? 12.843 6.500 -10.477 1.00 84.19 99 ALA A N 1
ATOM 772 C CA . ALA A 1 99 ? 11.513 6.444 -11.064 1.00 84.19 99 ALA A CA 1
ATOM 773 C C . ALA A 1 99 ? 10.451 6.291 -9.967 1.00 84.19 99 ALA A C 1
ATOM 775 O O . ALA A 1 99 ? 9.463 7.030 -9.961 1.00 84.19 99 ALA A O 1
ATOM 776 N N . ALA A 1 100 ? 10.691 5.432 -8.981 1.00 88.06 100 ALA A N 1
ATOM 777 C CA . ALA A 1 100 ? 9.779 5.192 -7.875 1.00 88.06 100 ALA A CA 1
ATOM 778 C C . ALA A 1 100 ? 9.593 6.429 -6.990 1.00 88.06 100 ALA A C 1
ATOM 780 O O . ALA A 1 100 ? 8.458 6.761 -6.664 1.00 88.06 100 ALA A O 1
ATOM 781 N N . LYS A 1 101 ? 10.643 7.212 -6.682 1.00 89.56 101 LYS A N 1
ATOM 782 C CA . LYS A 1 101 ? 10.468 8.501 -5.971 1.00 89.56 101 LYS A CA 1
ATOM 783 C C . LYS A 1 101 ? 9.549 9.458 -6.738 1.00 89.56 101 LYS A C 1
ATOM 785 O O . LYS A 1 101 ? 8.792 10.224 -6.136 1.00 89.56 101 LYS A O 1
ATOM 790 N N . ARG A 1 102 ? 9.611 9.459 -8.074 1.00 89.62 102 ARG A N 1
ATOM 791 C CA . ARG A 1 102 ? 8.701 10.255 -8.912 1.00 89.62 102 ARG A CA 1
ATOM 792 C C . ARG A 1 102 ? 7.279 9.701 -8.865 1.00 89.62 102 ARG A C 1
ATOM 794 O O . ARG A 1 102 ? 6.362 10.492 -8.672 1.00 89.62 102 ARG A O 1
ATOM 801 N N . ILE A 1 103 ? 7.103 8.390 -8.994 1.00 93.38 103 ILE A N 1
ATOM 802 C CA . ILE A 1 103 ? 5.801 7.712 -8.906 1.00 93.38 103 ILE A CA 1
ATOM 803 C C . ILE A 1 103 ? 5.139 7.991 -7.549 1.00 93.38 103 ILE A C 1
ATOM 805 O O . ILE A 1 103 ? 4.010 8.475 -7.511 1.00 93.38 103 ILE A O 1
ATOM 809 N N . THR A 1 104 ? 5.865 7.826 -6.440 1.00 94.50 104 THR A N 1
ATOM 810 C CA . THR A 1 104 ? 5.374 8.091 -5.077 1.00 94.50 104 THR A CA 1
ATOM 811 C C . THR A 1 104 ? 4.819 9.505 -4.919 1.00 94.50 104 THR A C 1
ATOM 813 O O . THR A 1 104 ? 3.796 9.698 -4.264 1.00 94.50 104 THR A O 1
ATOM 816 N N . ARG A 1 105 ? 5.436 10.515 -5.551 1.00 93.25 105 ARG A N 1
ATOM 817 C CA . ARG A 1 105 ? 4.908 11.891 -5.533 1.00 93.25 105 ARG A CA 1
ATOM 818 C C . ARG A 1 105 ? 3.533 11.999 -6.194 1.00 93.25 105 ARG A C 1
ATOM 820 O O . ARG A 1 105 ? 2.698 12.752 -5.705 1.00 93.25 105 ARG A O 1
ATOM 827 N N . TYR A 1 106 ? 3.284 11.266 -7.276 1.00 93.94 106 TYR A N 1
ATOM 828 C CA . TYR A 1 106 ? 1.972 11.247 -7.929 1.00 93.94 106 TYR A CA 1
ATOM 829 C C . TYR A 1 106 ? 0.943 10.444 -7.132 1.00 93.94 106 TYR A C 1
ATOM 831 O O . TYR A 1 106 ? -0.170 10.930 -6.960 1.00 93.94 106 TYR A O 1
ATOM 839 N N . LEU A 1 107 ? 1.328 9.301 -6.555 1.00 95.12 107 LEU A N 1
ATOM 840 C CA . LEU A 1 107 ? 0.453 8.539 -5.654 1.00 95.12 107 LEU A CA 1
ATOM 841 C C . LEU A 1 107 ? -0.014 9.401 -4.466 1.00 95.12 107 LEU A C 1
ATOM 843 O O . LEU A 1 107 ? -1.196 9.412 -4.128 1.00 95.12 107 LEU A O 1
ATOM 847 N N . LYS A 1 108 ? 0.886 10.211 -3.888 1.00 95.12 108 LYS A N 1
ATOM 848 C CA . LYS A 1 108 ? 0.527 11.192 -2.849 1.00 95.12 108 LYS A CA 1
ATOM 849 C C . LYS A 1 108 ? -0.444 12.265 -3.356 1.00 95.12 108 LYS A C 1
ATOM 851 O O . LYS A 1 108 ? -1.384 12.601 -2.645 1.00 95.12 108 LYS A O 1
ATOM 856 N N . LYS A 1 109 ? -0.263 12.783 -4.580 1.00 95.44 109 LYS A N 1
ATOM 857 C CA . LYS A 1 109 ? -1.203 13.750 -5.191 1.00 95.44 109 LYS A CA 1
ATOM 858 C C . LYS A 1 109 ? -2.602 13.162 -5.394 1.00 95.44 109 LYS A C 1
ATOM 860 O O . LYS A 1 109 ? -3.580 13.880 -5.236 1.00 95.44 109 LYS A O 1
ATOM 865 N N . MET A 1 110 ? -2.693 11.858 -5.650 1.00 94.62 110 MET A N 1
ATOM 866 C CA . MET A 1 110 ? -3.957 11.112 -5.701 1.00 94.62 110 MET A CA 1
ATOM 867 C C . MET A 1 110 ? -4.576 10.861 -4.313 1.00 94.62 110 MET A C 1
ATOM 869 O O . MET A 1 110 ? -5.615 10.217 -4.215 1.00 94.62 110 MET A O 1
ATOM 873 N N . LYS A 1 111 ? -3.960 11.353 -3.228 1.00 95.69 111 LYS A N 1
ATOM 874 C CA . LYS A 1 111 ? -4.361 11.134 -1.827 1.00 95.69 111 LYS A CA 1
ATOM 875 C C . LYS A 1 111 ? -4.317 9.670 -1.360 1.00 95.69 111 LYS A C 1
ATOM 877 O O . LYS A 1 111 ? -4.981 9.314 -0.385 1.00 95.69 111 LYS A O 1
ATOM 882 N N . LEU A 1 112 ? -3.507 8.834 -2.012 1.00 95.69 112 LEU A N 1
ATOM 883 C CA . LEU A 1 112 ? -3.254 7.468 -1.552 1.00 95.69 112 LEU A CA 1
ATOM 884 C C . LEU A 1 112 ? -2.384 7.470 -0.291 1.00 95.69 112 LEU A C 1
ATOM 886 O O . LEU A 1 112 ? -1.429 8.244 -0.167 1.00 95.69 112 LEU A O 1
ATOM 890 N N . LYS A 1 113 ? -2.671 6.546 0.627 1.00 95.62 113 LYS A N 1
ATOM 891 C CA . LYS A 1 113 ? -1.829 6.278 1.797 1.00 95.62 113 LYS A CA 1
ATOM 892 C C . LYS A 1 113 ? -0.641 5.425 1.369 1.00 95.62 113 LYS A C 1
ATOM 894 O O . LYS A 1 113 ? -0.812 4.262 1.009 1.00 95.62 113 LYS A O 1
ATOM 899 N N . ILE A 1 114 ? 0.559 5.998 1.402 1.00 96.31 114 ILE A N 1
ATOM 900 C CA . ILE A 1 114 ? 1.776 5.272 1.028 1.00 96.31 114 ILE A CA 1
ATOM 901 C C . ILE A 1 114 ? 2.078 4.211 2.090 1.00 96.31 114 ILE A C 1
ATOM 903 O O . ILE A 1 114 ? 2.377 4.560 3.229 1.00 96.31 114 ILE A O 1
ATOM 907 N N . ILE A 1 115 ? 1.962 2.931 1.728 1.00 94.62 115 ILE A N 1
ATOM 908 C CA . ILE A 1 115 ? 1.995 1.808 2.686 1.00 94.62 115 ILE A CA 1
ATOM 909 C C . ILE A 1 115 ? 3.365 1.131 2.803 1.00 94.62 115 ILE A C 1
ATOM 911 O O . ILE A 1 115 ? 3.641 0.414 3.768 1.00 94.62 115 ILE A O 1
ATOM 915 N N . HIS A 1 116 ? 4.248 1.396 1.843 1.00 92.38 116 HIS A N 1
ATOM 916 C CA . HIS A 1 116 ? 5.608 0.882 1.827 1.00 92.38 116 HIS A CA 1
ATOM 917 C C . HIS A 1 116 ? 6.568 1.937 1.260 1.00 92.38 116 HIS A C 1
ATOM 919 O O . HIS A 1 116 ? 6.184 2.671 0.340 1.00 92.38 116 HIS A O 1
ATOM 925 N N . PRO A 1 117 ? 7.810 2.031 1.773 1.00 89.44 117 PRO A N 1
ATOM 926 C CA . PRO A 1 117 ? 8.885 2.740 1.089 1.00 89.44 117 PRO A CA 1
ATOM 927 C C . PRO A 1 117 ? 9.076 2.240 -0.349 1.00 89.44 117 PRO A C 1
ATOM 929 O O . PRO A 1 117 ? 8.602 1.167 -0.718 1.00 89.44 117 PRO A O 1
ATOM 932 N N . THR A 1 118 ? 9.800 3.001 -1.165 1.00 88.50 118 THR A N 1
ATOM 933 C CA . THR A 1 118 ? 10.166 2.569 -2.519 1.00 88.50 118 THR A CA 1
ATOM 934 C C . THR A 1 118 ? 10.795 1.173 -2.508 1.00 88.50 118 THR A C 1
ATOM 936 O O . THR A 1 118 ? 11.776 0.940 -1.803 1.00 88.50 118 THR A O 1
ATOM 939 N N . ILE A 1 119 ? 10.258 0.272 -3.327 1.00 92.38 119 ILE A N 1
ATOM 940 C CA . ILE A 1 119 ? 10.797 -1.075 -3.530 1.00 92.38 119 ILE A CA 1
ATOM 941 C C . ILE A 1 119 ? 11.740 -1.042 -4.733 1.00 92.38 119 ILE A C 1
ATOM 943 O O . ILE A 1 119 ? 11.383 -0.516 -5.784 1.00 92.38 119 ILE A O 1
ATOM 947 N N . THR A 1 120 ? 12.944 -1.590 -4.591 1.00 91.31 120 THR A N 1
ATOM 948 C CA . THR A 1 120 ? 13.963 -1.542 -5.649 1.00 91.31 120 THR A CA 1
ATOM 949 C C . THR A 1 120 ? 14.428 -2.945 -6.011 1.00 91.31 120 THR A C 1
ATOM 951 O O . THR A 1 120 ? 14.960 -3.646 -5.154 1.00 91.31 120 THR A O 1
ATOM 954 N N . GLY A 1 121 ? 14.263 -3.331 -7.276 1.00 89.12 121 GLY A N 1
ATOM 955 C CA . GLY A 1 121 ? 14.916 -4.496 -7.870 1.00 89.12 121 GLY A CA 1
ATOM 956 C C . GLY A 1 121 ? 16.234 -4.099 -8.531 1.00 89.12 121 GLY A C 1
ATOM 957 O O . GLY A 1 121 ? 16.252 -3.208 -9.384 1.00 89.12 121 GLY A O 1
ATOM 958 N N . ILE A 1 122 ? 17.332 -4.743 -8.139 1.00 87.44 122 ILE A N 1
ATOM 959 C CA . ILE A 1 122 ? 18.650 -4.518 -8.744 1.00 87.44 122 ILE A CA 1
ATOM 960 C C . ILE A 1 122 ? 18.779 -5.419 -9.974 1.00 87.44 122 ILE A C 1
ATOM 962 O O . ILE A 1 122 ? 18.486 -6.615 -9.912 1.00 87.44 122 ILE A O 1
ATOM 966 N N . VAL A 1 123 ? 19.186 -4.834 -11.099 1.00 86.12 123 VAL A N 1
ATOM 967 C CA . VAL A 1 123 ? 19.580 -5.576 -12.305 1.00 86.12 123 VAL A CA 1
ATOM 968 C C . VAL A 1 123 ? 21.102 -5.565 -12.421 1.00 86.12 123 VAL A C 1
ATOM 970 O O . VAL A 1 123 ? 21.720 -4.537 -12.146 1.00 86.12 123 VAL A O 1
ATOM 973 N N . LEU A 1 124 ? 21.691 -6.709 -12.782 1.00 84.12 124 LEU A N 1
ATOM 974 C CA . LEU A 1 124 ? 23.150 -6.896 -12.800 1.00 84.12 124 LEU A CA 1
ATOM 975 C C . LEU A 1 124 ? 23.829 -6.111 -13.927 1.00 84.12 124 LEU A C 1
ATOM 977 O O . LEU A 1 124 ? 24.926 -5.599 -13.749 1.00 84.12 124 LEU A O 1
ATOM 981 N N . ASP A 1 125 ? 23.140 -5.965 -15.056 1.00 81.12 125 ASP A N 1
ATOM 982 C CA . ASP A 1 125 ? 23.561 -5.135 -16.180 1.00 81.12 125 ASP A CA 1
ATOM 983 C C . ASP A 1 125 ? 22.358 -4.344 -16.735 1.00 81.12 125 ASP A C 1
ATOM 985 O O . ASP A 1 125 ? 21.205 -4.546 -16.336 1.00 81.12 125 ASP A O 1
ATOM 989 N N . LYS A 1 126 ? 22.602 -3.417 -17.666 1.00 74.50 126 LYS A N 1
ATOM 990 C CA . LYS A 1 126 ? 21.620 -2.506 -18.272 1.00 74.50 126 LYS A CA 1
ATOM 991 C C . LYS A 1 126 ? 20.368 -3.221 -18.789 1.00 74.50 126 LYS A C 1
ATOM 993 O O . LYS A 1 126 ? 19.271 -2.671 -18.667 1.00 74.50 126 LYS A O 1
ATOM 998 N N . GLN A 1 127 ? 20.522 -4.409 -19.376 1.00 81.44 127 GLN A N 1
ATOM 999 C CA . GLN A 1 127 ? 19.410 -5.218 -19.895 1.00 81.44 127 GLN A CA 1
ATOM 1000 C C . GLN A 1 127 ? 18.924 -6.279 -18.897 1.00 81.44 127 GLN A C 1
ATOM 1002 O O . GLN A 1 127 ? 17.813 -6.792 -19.026 1.00 81.44 127 GLN A O 1
ATOM 1007 N N . GLY A 1 128 ? 19.699 -6.550 -17.850 1.00 82.50 128 GLY A N 1
ATOM 1008 C CA . GLY A 1 128 ? 19.479 -7.641 -16.913 1.00 82.50 128 GLY A CA 1
ATOM 1009 C C . GLY A 1 128 ? 20.645 -8.635 -16.906 1.00 82.50 128 GLY A C 1
ATOM 1010 O O . GLY A 1 128 ? 21.695 -8.336 -17.457 1.00 82.50 128 GLY A O 1
ATOM 1011 N N . PRO A 1 129 ? 20.462 -9.808 -16.285 1.00 85.31 129 PRO A N 1
ATOM 1012 C CA . PRO A 1 129 ? 19.226 -10.245 -15.642 1.00 85.31 129 PRO A CA 1
ATOM 1013 C C . PRO A 1 129 ? 18.924 -9.471 -14.346 1.00 85.31 129 PRO A C 1
ATOM 1015 O O . PRO A 1 129 ? 19.778 -8.789 -13.773 1.00 85.31 129 PRO A O 1
ATOM 1018 N N . LEU A 1 130 ? 17.670 -9.552 -13.893 1.00 85.56 130 LEU A N 1
ATOM 1019 C CA . LEU A 1 130 ? 17.315 -9.212 -12.514 1.00 85.56 130 LEU A CA 1
ATOM 1020 C C . LEU A 1 130 ? 18.119 -10.116 -11.574 1.00 85.56 130 LEU A C 1
ATOM 1022 O O . LEU A 1 130 ? 18.176 -11.322 -11.804 1.00 85.56 130 LEU A O 1
ATOM 1026 N N . GLN A 1 131 ? 18.722 -9.543 -10.535 1.00 83.38 131 GLN A N 1
ATOM 1027 C CA . GLN A 1 131 ? 19.501 -10.317 -9.575 1.00 83.38 131 GLN A CA 1
ATOM 1028 C C . GLN A 1 131 ? 18.608 -11.354 -8.878 1.00 83.38 131 GLN A C 1
ATOM 1030 O O . GLN A 1 131 ? 17.606 -11.006 -8.254 1.00 83.38 131 GLN A O 1
ATOM 1035 N N . GLU A 1 132 ? 18.981 -12.628 -8.975 1.00 77.38 132 GLU A N 1
ATOM 1036 C CA . GLU A 1 132 ? 18.130 -13.752 -8.571 1.00 77.38 132 GLU A CA 1
ATOM 1037 C C . GLU A 1 132 ? 17.831 -13.770 -7.067 1.00 77.38 132 GLU A C 1
ATOM 1039 O O . GLU A 1 132 ? 16.674 -13.927 -6.676 1.00 77.38 132 GLU A O 1
ATOM 1044 N N . ALA A 1 133 ? 18.833 -13.448 -6.240 1.00 76.44 133 ALA A N 1
ATOM 1045 C CA . ALA A 1 133 ? 18.728 -13.342 -4.780 1.00 76.44 133 ALA A CA 1
ATOM 1046 C C . ALA A 1 133 ? 17.697 -12.301 -4.286 1.00 76.44 133 ALA A C 1
ATOM 1048 O O . ALA A 1 133 ? 17.378 -12.238 -3.100 1.00 76.44 133 ALA A O 1
ATOM 1049 N N . ILE A 1 134 ? 17.168 -11.454 -5.177 1.00 82.06 134 ILE A N 1
ATOM 1050 C CA . ILE A 1 134 ? 16.138 -10.464 -4.845 1.00 82.06 134 ILE A CA 1
ATOM 1051 C C . ILE A 1 134 ? 14.721 -11.052 -4.970 1.00 82.06 134 ILE A C 1
ATOM 1053 O O . ILE A 1 134 ? 13.775 -10.460 -4.449 1.00 82.06 134 ILE A O 1
ATOM 1057 N N . SER A 1 135 ? 14.552 -12.210 -5.611 1.00 81.12 135 SER A N 1
ATOM 1058 C CA . SER A 1 135 ? 13.233 -12.779 -5.919 1.00 81.12 135 SER A CA 1
ATOM 1059 C C . SER A 1 135 ? 12.391 -13.021 -4.667 1.00 81.12 135 SER A C 1
ATOM 1061 O O . SER A 1 135 ? 11.296 -12.462 -4.557 1.00 81.12 135 SER A O 1
ATOM 1063 N N . ASP A 1 136 ? 12.936 -13.735 -3.681 1.00 85.69 136 ASP A N 1
ATOM 1064 C CA . ASP A 1 136 ? 12.252 -13.996 -2.406 1.00 85.69 136 ASP A CA 1
ATOM 1065 C C . ASP A 1 136 ? 11.961 -12.700 -1.658 1.00 85.69 136 ASP A C 1
ATOM 1067 O O . ASP A 1 136 ? 10.870 -12.495 -1.128 1.00 85.69 136 ASP A O 1
ATOM 1071 N N . LYS A 1 137 ? 12.902 -11.755 -1.697 1.00 91.00 137 LYS A N 1
ATOM 1072 C CA . LYS A 1 137 ? 12.740 -10.438 -1.079 1.00 91.00 137 LYS A CA 1
ATOM 1073 C C . LYS A 1 137 ? 11.559 -9.664 -1.673 1.00 91.00 137 LYS A C 1
ATOM 1075 O O . LYS A 1 137 ? 10.850 -8.985 -0.934 1.00 91.00 137 LYS A O 1
ATOM 1080 N N . MET A 1 138 ? 11.316 -9.768 -2.982 1.00 92.75 138 MET A N 1
ATOM 1081 C CA . MET A 1 138 ? 10.162 -9.133 -3.632 1.00 92.75 138 MET A CA 1
ATOM 1082 C C . MET A 1 138 ? 8.843 -9.774 -3.208 1.00 92.75 138 MET A C 1
ATOM 1084 O O . MET A 1 138 ? 7.890 -9.050 -2.921 1.00 92.75 138 MET A O 1
ATOM 1088 N N . VAL A 1 139 ? 8.801 -11.102 -3.088 1.00 92.12 139 VAL A N 1
ATOM 1089 C CA . VAL A 1 139 ? 7.629 -11.812 -2.551 1.00 92.12 139 VAL A CA 1
ATOM 1090 C C . VAL A 1 139 ? 7.365 -11.382 -1.105 1.00 92.12 139 VAL A C 1
ATOM 1092 O O . VAL A 1 139 ? 6.243 -11.006 -0.767 1.00 92.12 139 VAL A O 1
ATOM 1095 N N . GLN A 1 140 ? 8.407 -11.317 -0.271 1.00 92.12 140 GLN A N 1
ATOM 1096 C CA . GLN A 1 140 ? 8.300 -10.857 1.117 1.00 92.12 140 GLN A CA 1
ATOM 1097 C C . GLN A 1 140 ? 7.833 -9.401 1.225 1.00 92.12 140 GLN A C 1
ATOM 1099 O O . GLN A 1 140 ? 7.080 -9.052 2.135 1.00 92.12 140 GLN A O 1
ATOM 1104 N N . PHE A 1 141 ? 8.224 -8.521 0.300 1.00 95.38 141 PHE A N 1
ATOM 1105 C CA . PHE A 1 141 ? 7.661 -7.171 0.261 1.00 95.38 141 PHE A CA 1
ATOM 1106 C C . PHE A 1 141 ? 6.160 -7.178 -0.039 1.00 95.38 141 PHE A C 1
ATOM 1108 O O . PHE A 1 141 ? 5.426 -6.430 0.608 1.00 95.38 141 PHE A O 1
ATOM 1115 N N . GLY A 1 142 ? 5.701 -8.022 -0.969 1.00 95.88 142 GLY A N 1
ATOM 1116 C CA . GLY A 1 142 ? 4.275 -8.210 -1.243 1.00 95.88 142 GLY A CA 1
ATOM 1117 C C . GLY A 1 142 ? 3.507 -8.654 0.005 1.00 95.88 142 GLY A C 1
ATOM 1118 O O . GLY A 1 142 ? 2.555 -7.978 0.393 1.00 95.88 142 GLY A O 1
ATOM 1119 N N . LEU A 1 143 ? 3.997 -9.690 0.695 1.00 94.12 143 LEU A N 1
ATOM 1120 C CA . LEU A 1 143 ? 3.415 -10.206 1.945 1.00 94.12 143 LEU A CA 1
ATOM 1121 C C . LEU A 1 143 ? 3.317 -9.128 3.039 1.00 94.12 143 LEU A C 1
ATOM 1123 O O . LEU A 1 143 ? 2.258 -8.885 3.619 1.00 94.12 143 LEU A O 1
ATOM 1127 N N . ASN A 1 144 ? 4.402 -8.384 3.259 1.00 94.38 144 ASN A N 1
ATOM 1128 C CA . ASN A 1 144 ? 4.421 -7.296 4.238 1.00 94.38 144 ASN A CA 1
ATOM 1129 C C . ASN A 1 144 ? 3.417 -6.179 3.908 1.00 94.38 144 ASN A C 1
ATOM 1131 O O . ASN A 1 144 ? 2.890 -5.511 4.805 1.00 94.38 144 ASN A O 1
ATOM 1135 N N . ILE A 1 145 ? 3.177 -5.917 2.621 1.00 96.12 145 ILE A N 1
ATOM 1136 C CA . ILE A 1 145 ? 2.184 -4.932 2.189 1.00 96.12 145 ILE A CA 1
ATOM 1137 C C . ILE A 1 145 ? 0.776 -5.446 2.484 1.00 96.12 145 ILE A C 1
ATOM 1139 O O . ILE A 1 145 ? -0.006 -4.698 3.077 1.00 96.12 145 ILE A O 1
ATOM 1143 N N . SER A 1 146 ? 0.451 -6.688 2.120 1.00 94.75 146 SER A N 1
ATOM 1144 C CA . SER A 1 146 ? -0.856 -7.287 2.421 1.00 94.75 146 SER A CA 1
ATOM 1145 C C . SER A 1 146 ? -1.139 -7.313 3.921 1.00 94.75 146 SER A C 1
ATOM 1147 O O . SER A 1 146 ? -2.212 -6.875 4.340 1.00 94.75 146 SER A O 1
ATOM 1149 N N . ASP A 1 147 ? -0.156 -7.677 4.745 1.00 92.56 147 ASP A N 1
ATOM 1150 C CA . ASP A 1 147 ? -0.309 -7.709 6.201 1.00 92.56 147 ASP A CA 1
ATOM 1151 C C . ASP A 1 147 ? -0.626 -6.330 6.762 1.00 92.56 147 ASP A C 1
ATOM 1153 O O . ASP A 1 147 ? -1.555 -6.164 7.553 1.00 92.56 147 ASP A O 1
ATOM 1157 N N . LYS A 1 148 ? 0.089 -5.292 6.311 1.00 92.25 148 LYS A N 1
ATOM 1158 C CA . LYS A 1 148 ? -0.223 -3.911 6.699 1.00 92.25 148 LYS A CA 1
ATOM 1159 C C . LYS A 1 148 ? -1.638 -3.536 6.268 1.00 92.25 148 LYS A C 1
ATOM 1161 O O . LYS A 1 148 ? -2.388 -2.982 7.070 1.00 92.25 148 LYS A O 1
ATOM 1166 N N . VAL A 1 149 ? -2.027 -3.843 5.031 1.00 91.69 149 VAL A N 1
ATOM 1167 C CA . VAL A 1 149 ? -3.361 -3.533 4.488 1.00 91.69 149 VAL A CA 1
ATOM 1168 C C . VAL A 1 149 ? -4.475 -4.206 5.303 1.00 91.69 149 VAL A C 1
ATOM 1170 O O . VAL A 1 149 ? -5.530 -3.592 5.516 1.00 91.69 149 VAL A O 1
ATOM 1173 N N . ASN A 1 150 ? -4.247 -5.432 5.770 1.00 87.88 150 ASN A N 1
ATOM 1174 C CA . ASN A 1 150 ? -5.190 -6.206 6.576 1.00 87.88 150 ASN A CA 1
ATOM 1175 C C . ASN A 1 150 ? -5.208 -5.726 8.044 1.00 87.88 150 ASN A C 1
ATOM 1177 O O . ASN A 1 150 ? -6.276 -5.470 8.605 1.00 87.88 150 ASN A O 1
ATOM 1181 N N . ASN A 1 151 ? -4.046 -5.456 8.641 1.00 81.69 151 ASN A N 1
ATOM 1182 C CA . ASN A 1 151 ? -3.917 -4.987 10.027 1.00 81.69 151 ASN A CA 1
ATOM 1183 C C . ASN A 1 151 ? -4.433 -3.556 10.242 1.00 81.69 151 ASN A C 1
ATOM 1185 O O . ASN A 1 151 ? -5.054 -3.262 11.269 1.00 81.69 151 ASN A O 1
ATOM 1189 N N . PHE A 1 152 ? -4.255 -2.659 9.263 1.00 67.25 152 PHE A N 1
ATOM 1190 C CA . PHE A 1 152 ? -4.857 -1.320 9.309 1.00 67.25 152 PHE A CA 1
ATOM 1191 C C . PHE A 1 152 ? -6.389 -1.379 9.403 1.00 67.25 152 PHE A C 1
ATOM 1193 O O . PHE A 1 152 ? -7.001 -0.517 10.041 1.00 67.25 152 PHE A O 1
ATOM 1200 N N . ASN A 1 153 ? -7.011 -2.394 8.799 1.00 60.06 153 ASN A N 1
ATOM 1201 C CA . ASN A 1 153 ? -8.452 -2.596 8.879 1.00 60.06 153 ASN A CA 1
ATOM 1202 C C . ASN A 1 153 ? -8.883 -3.129 10.244 1.00 60.06 153 ASN A C 1
ATOM 1204 O O . ASN A 1 153 ? -9.844 -2.597 10.795 1.00 60.06 153 ASN A O 1
ATOM 1208 N N . ASN A 1 154 ? -8.165 -4.105 10.809 1.00 60.12 154 ASN A N 1
ATOM 1209 C CA . ASN A 1 154 ? -8.474 -4.624 12.145 1.00 60.12 154 ASN A CA 1
ATOM 1210 C C . ASN A 1 154 ? -8.455 -3.510 13.190 1.00 60.12 154 ASN A C 1
ATOM 1212 O O . ASN A 1 154 ? -9.428 -3.333 13.916 1.00 60.12 154 ASN A O 1
ATOM 1216 N N . LYS A 1 155 ? -7.422 -2.660 13.190 1.00 59.44 155 LYS A N 1
ATOM 1217 C CA . LYS A 1 155 ? -7.352 -1.519 14.116 1.00 59.44 155 LYS A CA 1
ATOM 1218 C C . LYS A 1 155 ? -8.515 -0.536 13.929 1.00 59.44 155 LYS A C 1
ATOM 1220 O O . LYS A 1 155 ? -9.037 -0.008 14.907 1.00 59.44 155 LYS A O 1
ATOM 1225 N N . LYS A 1 156 ? -8.951 -0.295 12.687 1.00 58.94 156 LYS A N 1
ATOM 1226 C CA . LYS A 1 156 ? -10.106 0.571 12.397 1.00 58.94 156 LYS A CA 1
ATOM 1227 C C . LYS A 1 156 ? -11.427 -0.062 12.854 1.00 58.94 156 LYS A C 1
ATOM 1229 O O . LYS A 1 156 ? -12.225 0.637 13.468 1.00 58.94 156 LYS A O 1
ATOM 1234 N N . SER A 1 157 ? -11.626 -1.356 12.597 1.00 56.59 157 SER A N 1
ATOM 1235 C CA . SER A 1 157 ? -12.805 -2.126 13.020 1.00 56.59 157 SER A CA 1
ATOM 1236 C C . SER A 1 157 ? -12.923 -2.167 14.543 1.00 56.59 157 SER A C 1
ATOM 1238 O O . SER A 1 157 ? -13.956 -1.798 15.094 1.00 56.59 157 SER A O 1
ATOM 1240 N N . ILE A 1 158 ? -11.819 -2.475 15.227 1.00 57.97 158 ILE A N 1
ATOM 1241 C CA . ILE A 1 158 ? -11.718 -2.469 16.689 1.00 57.97 158 ILE A CA 1
ATOM 1242 C C . ILE A 1 158 ? -12.064 -1.082 17.245 1.00 57.97 158 ILE A C 1
ATOM 1244 O O . ILE A 1 158 ? -12.922 -0.962 18.114 1.00 57.97 158 ILE A O 1
ATOM 1248 N N . ASN A 1 159 ? -11.474 -0.011 16.703 1.00 53.38 159 ASN A N 1
ATOM 1249 C CA . ASN A 1 159 ? -11.770 1.356 17.146 1.00 53.38 159 ASN A CA 1
ATOM 1250 C C . ASN A 1 159 ? -13.236 1.760 16.913 1.00 53.38 159 ASN A C 1
ATOM 1252 O O . ASN A 1 159 ? -13.804 2.506 17.711 1.00 53.38 159 ASN A O 1
ATOM 1256 N N . GLN A 1 160 ? -13.849 1.291 15.827 1.00 58.50 160 GLN A N 1
ATOM 1257 C CA . GLN A 1 160 ? -15.263 1.525 15.540 1.00 58.50 160 GLN A CA 1
ATOM 1258 C C . GLN A 1 160 ? -16.160 0.741 16.512 1.00 58.50 160 GLN A C 1
ATOM 1260 O O . GLN A 1 160 ? -17.097 1.313 17.063 1.00 58.50 160 GLN A O 1
ATOM 1265 N N . GLY A 1 161 ? -15.826 -0.523 16.791 1.00 50.25 161 GLY A N 1
ATOM 1266 C CA . GLY A 1 161 ? -16.490 -1.356 17.795 1.00 50.25 161 GLY A CA 1
ATOM 1267 C C . GLY A 1 161 ? -16.427 -0.735 19.189 1.00 50.25 161 GLY A C 1
ATOM 1268 O O . GLY A 1 161 ? -17.457 -0.598 19.841 1.00 50.25 161 GLY A O 1
ATOM 1269 N N . PHE A 1 162 ? -15.259 -0.235 19.604 1.00 48.78 162 PHE A N 1
ATOM 1270 C CA . PHE A 1 162 ? -15.110 0.496 20.867 1.00 48.78 162 PHE A CA 1
ATOM 1271 C C . PHE A 1 162 ? -15.980 1.759 20.935 1.00 48.78 162 PHE A C 1
ATOM 1273 O O . PHE A 1 162 ? -16.585 2.023 21.974 1.00 48.78 162 PHE A O 1
ATOM 1280 N N . ARG A 1 163 ? -16.094 2.536 19.846 1.00 51.72 163 ARG A N 1
ATOM 1281 C CA . ARG A 1 163 ? -17.001 3.702 19.804 1.00 51.72 163 ARG A CA 1
ATOM 1282 C C . ARG A 1 163 ? -18.469 3.301 19.907 1.00 51.72 163 ARG A C 1
ATOM 1284 O O . ARG A 1 163 ? -19.213 3.942 20.642 1.00 51.72 163 ARG A O 1
ATOM 1291 N N . ASN A 1 164 ? -18.874 2.251 19.198 1.00 51.31 164 ASN A N 1
ATOM 1292 C CA . ASN A 1 164 ? -20.251 1.764 19.222 1.00 51.31 164 ASN A CA 1
ATOM 1293 C C . ASN A 1 164 ? -20.626 1.219 20.605 1.00 51.31 164 ASN A C 1
ATOM 1295 O O . ASN A 1 164 ? -21.689 1.560 21.117 1.00 51.31 164 ASN A O 1
ATOM 1299 N N . LEU A 1 165 ? -19.729 0.462 21.245 1.00 48.91 165 LEU A N 1
ATOM 1300 C CA . LEU A 1 165 ? -19.897 -0.003 22.625 1.00 48.91 165 LEU A CA 1
ATOM 1301 C C . LEU A 1 165 ? -20.041 1.176 23.593 1.00 48.91 165 LEU A C 1
ATOM 1303 O O . LEU A 1 165 ? -20.978 1.202 24.384 1.00 48.91 165 LEU A O 1
ATOM 1307 N N . LYS A 1 166 ? -19.179 2.197 23.476 1.00 47.31 166 LYS A N 1
ATOM 1308 C CA . LYS A 1 166 ? -19.264 3.411 24.300 1.00 47.31 166 LYS A CA 1
ATOM 1309 C C . LYS A 1 166 ? -20.613 4.123 24.140 1.00 47.31 166 LYS A C 1
ATOM 1311 O O . LYS A 1 166 ? -21.226 4.485 25.139 1.00 47.31 166 LYS A O 1
ATOM 1316 N N . ASN A 1 167 ? -21.092 4.291 22.908 1.00 56.50 167 ASN A N 1
ATOM 1317 C CA . ASN A 1 167 ? -22.384 4.927 22.636 1.00 56.50 167 ASN A CA 1
ATOM 1318 C C . ASN A 1 167 ? -23.567 4.088 23.143 1.00 56.50 167 ASN A C 1
ATOM 1320 O O . ASN A 1 167 ? -24.517 4.643 23.687 1.00 56.50 167 ASN A O 1
ATOM 1324 N N . SER A 1 168 ? -23.496 2.761 23.015 1.00 56.84 168 SER A N 1
ATOM 1325 C CA . SER A 1 168 ? -24.518 1.847 23.533 1.00 56.84 168 SER A CA 1
ATOM 1326 C C . SER A 1 168 ? -24.612 1.913 25.056 1.00 56.84 168 SER A C 1
ATOM 1328 O O . SER A 1 168 ? -25.710 2.049 25.591 1.00 56.84 168 SER A O 1
ATOM 1330 N N . SER A 1 169 ? -23.474 1.880 25.759 1.00 57.78 169 SER A N 1
ATOM 1331 C CA . SER A 1 169 ? -23.445 2.039 27.214 1.00 57.78 169 SER A CA 1
ATOM 1332 C C . SER A 1 169 ? -24.028 3.389 27.630 1.00 57.78 169 SER A C 1
ATOM 1334 O O . SER A 1 169 ? -24.887 3.430 28.504 1.00 57.78 169 SER A O 1
ATOM 1336 N N . ILE A 1 170 ? -23.635 4.489 26.974 1.00 58.28 170 ILE A N 1
ATOM 1337 C CA . ILE A 1 170 ? -24.178 5.830 27.255 1.00 58.28 170 ILE A CA 1
ATOM 1338 C C . ILE A 1 170 ? -25.702 5.859 27.079 1.00 58.28 170 ILE A C 1
ATOM 1340 O O . ILE A 1 170 ? -26.399 6.351 27.962 1.00 58.28 170 ILE A O 1
ATOM 1344 N N . ASN A 1 171 ? -26.233 5.294 25.994 1.00 58.44 171 ASN A N 1
ATOM 1345 C CA . ASN A 1 171 ? -27.678 5.242 25.765 1.00 58.44 171 ASN A CA 1
ATOM 1346 C C . ASN A 1 171 ? -28.407 4.381 26.804 1.00 58.44 171 ASN A C 1
ATOM 1348 O O . ASN A 1 171 ? -29.478 4.767 27.263 1.00 58.44 171 ASN A O 1
ATOM 1352 N N . MET A 1 172 ? -27.822 3.255 27.218 1.00 64.44 172 MET A N 1
ATOM 1353 C CA . MET A 1 172 ? -28.373 2.417 28.286 1.00 64.44 172 MET A CA 1
ATOM 1354 C C . MET A 1 172 ? -28.470 3.191 29.607 1.00 64.44 172 MET A C 1
ATOM 1356 O O . MET A 1 172 ? -29.519 3.177 30.247 1.00 64.44 172 MET A O 1
ATOM 1360 N N . TYR A 1 173 ? -27.419 3.925 29.985 1.00 55.66 173 TYR A N 1
ATOM 1361 C CA . TYR A 1 173 ? -27.423 4.742 31.201 1.00 55.66 173 TYR A CA 1
ATOM 1362 C C . TYR A 1 173 ? -28.372 5.938 31.107 1.00 55.66 173 TYR A C 1
ATOM 1364 O O . TYR A 1 173 ? -29.060 6.233 32.079 1.00 55.66 173 TYR A O 1
ATOM 1372 N N . LEU A 1 174 ? -28.466 6.602 29.952 1.00 57.94 174 LEU A N 1
ATOM 1373 C CA . LEU A 1 174 ? -29.438 7.678 29.733 1.00 57.94 174 LEU A CA 1
ATOM 1374 C C . LEU A 1 174 ? -30.878 7.164 29.812 1.00 57.94 174 LEU A C 1
ATOM 1376 O O . LEU A 1 174 ? -31.740 7.854 30.347 1.00 57.94 174 LEU A O 1
ATOM 1380 N N . ASN A 1 175 ? -31.140 5.952 29.323 1.00 60.28 175 ASN A N 1
ATOM 1381 C CA . ASN A 1 175 ? -32.454 5.324 29.421 1.00 60.28 175 ASN A CA 1
ATOM 1382 C C . ASN A 1 175 ? -32.779 4.891 30.853 1.00 60.28 175 ASN A C 1
ATOM 1384 O O . ASN A 1 175 ? -33.906 5.098 31.289 1.00 60.28 175 ASN A O 1
ATOM 1388 N N . LEU A 1 176 ? -31.801 4.371 31.602 1.00 55.00 176 LEU A N 1
ATOM 1389 C CA . LEU A 1 176 ? -31.952 4.071 33.027 1.00 55.00 176 LEU A CA 1
ATOM 1390 C C . LEU A 1 176 ? -32.202 5.348 33.841 1.00 55.00 176 LEU A C 1
ATOM 1392 O O . LEU A 1 176 ? -33.080 5.373 34.693 1.00 55.00 176 LEU A O 1
ATOM 1396 N N . LEU A 1 177 ? -31.479 6.430 33.540 1.00 50.81 177 LEU A N 1
ATOM 1397 C CA . LEU A 1 177 ? -31.669 7.732 34.175 1.00 50.81 177 LEU A CA 1
ATOM 1398 C C . LEU A 1 177 ? -33.053 8.307 33.857 1.00 50.81 177 LEU A C 1
ATOM 1400 O O . LEU A 1 177 ? -33.736 8.774 34.760 1.00 50.81 177 LEU A O 1
ATOM 1404 N N . LYS A 1 178 ? -33.502 8.218 32.598 1.00 57.03 178 LYS A N 1
ATOM 1405 C CA . LYS A 1 178 ? -34.879 8.558 32.218 1.00 57.03 178 LYS A CA 1
ATOM 1406 C C . LYS A 1 178 ? -35.889 7.708 32.981 1.00 57.03 178 LYS A C 1
ATOM 1408 O O . LYS A 1 178 ? -36.867 8.257 33.454 1.00 57.03 178 LYS A O 1
ATOM 1413 N N . TRP A 1 179 ? -35.644 6.413 33.157 1.00 58.41 179 TRP A N 1
ATOM 1414 C CA . TRP A 1 179 ? -36.505 5.531 33.947 1.00 58.41 179 TRP A CA 1
ATOM 1415 C C . TRP A 1 179 ? -36.526 5.874 35.436 1.00 58.41 179 TRP A C 1
ATOM 1417 O O . TRP A 1 179 ? -37.573 5.777 36.045 1.00 58.41 179 TRP A O 1
ATOM 1427 N N . ILE A 1 180 ? -35.417 6.300 36.034 1.00 54.41 180 ILE A N 1
ATOM 1428 C CA . ILE A 1 180 ? -35.388 6.710 37.448 1.00 54.41 180 ILE A CA 1
ATOM 1429 C C . ILE A 1 180 ? -36.070 8.072 37.632 1.00 54.41 180 ILE A C 1
ATOM 1431 O O . ILE A 1 180 ? -36.784 8.284 38.608 1.00 54.41 180 ILE A O 1
ATOM 1435 N N . LEU A 1 181 ? -35.871 8.993 36.685 1.00 51.66 181 LEU A N 1
ATOM 1436 C CA . LEU A 1 181 ? -36.473 10.327 36.721 1.00 51.66 181 LEU A CA 1
ATOM 1437 C C . LEU A 1 181 ? -37.965 10.317 36.359 1.00 51.66 181 LEU A C 1
ATOM 1439 O O . LEU A 1 181 ? -38.710 11.149 36.863 1.00 51.66 181 LEU A O 1
ATOM 1443 N N . LEU A 1 182 ? -38.402 9.397 35.493 1.00 51.66 182 LEU A N 1
ATOM 1444 C CA . LEU A 1 182 ? -39.775 9.336 34.970 1.00 51.66 182 LEU A CA 1
ATOM 1445 C C . LEU A 1 182 ? -40.579 8.133 35.492 1.00 51.66 182 LEU A C 1
ATOM 1447 O O . LEU A 1 182 ? -41.797 8.115 35.354 1.00 51.66 182 LEU A O 1
ATOM 1451 N N . GLY A 1 183 ? -39.929 7.118 36.062 1.00 52.34 183 GLY A N 1
ATOM 1452 C CA . GLY A 1 183 ? -40.523 5.826 36.400 1.00 52.34 183 GLY A CA 1
ATOM 1453 C C . GLY A 1 183 ? -40.498 5.531 37.898 1.00 52.34 183 GLY A C 1
ATOM 1454 O O . GLY A 1 183 ? -39.459 5.317 38.519 1.00 52.34 183 GLY A O 1
ATOM 1455 N N . GLY A 1 184 ? -41.69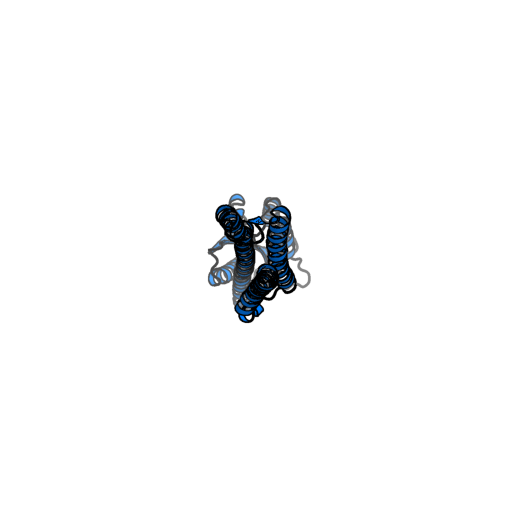1 5.447 38.475 1.00 49.12 184 GLY A N 1
ATOM 1456 C CA . GLY A 1 184 ? -41.946 4.704 39.707 1.00 49.12 184 GLY A CA 1
ATOM 1457 C C . GLY A 1 184 ? -41.772 5.492 41.000 1.00 49.12 184 GLY A C 1
ATOM 1458 O O . GLY A 1 184 ? -42.748 5.640 41.722 1.00 49.12 184 GLY A O 1
ATOM 1459 N N . GLY A 1 185 ? -40.578 6.009 41.298 1.00 55.56 185 GLY A N 1
ATOM 1460 C CA . GLY A 1 185 ? -40.295 6.649 42.596 1.00 55.56 185 GLY A CA 1
ATOM 1461 C C . GLY A 1 185 ? -41.221 7.837 42.897 1.00 55.56 185 GLY A C 1
ATOM 1462 O O . GLY A 1 185 ? -42.005 7.771 43.843 1.00 55.56 185 GLY A O 1
ATOM 1463 N N . PRO A 1 186 ? -41.217 8.890 42.060 1.00 60.28 186 PRO A N 1
ATOM 1464 C CA . PRO A 1 186 ? -42.086 10.052 42.249 1.00 60.28 186 PRO A CA 1
ATOM 1465 C C . PRO A 1 186 ? -43.578 9.697 42.208 1.00 60.28 186 PRO A C 1
ATOM 1467 O O . PRO A 1 186 ? -44.357 10.226 42.990 1.00 60.28 186 PRO A O 1
ATOM 1470 N N . ILE A 1 187 ? -43.971 8.759 41.341 1.00 54.53 187 ILE A N 1
ATOM 1471 C CA . ILE A 1 187 ? -45.367 8.327 41.169 1.00 54.53 187 ILE A CA 1
ATOM 1472 C C . ILE A 1 187 ? -45.869 7.554 42.395 1.00 54.53 187 ILE A C 1
ATOM 1474 O O . ILE A 1 187 ? -46.984 7.792 42.845 1.00 54.53 187 ILE A O 1
ATOM 1478 N N . PHE A 1 188 ? -45.054 6.671 42.977 1.00 56.38 188 PHE A N 1
ATOM 1479 C CA . PHE A 1 188 ? -45.407 5.920 44.183 1.00 56.38 188 PHE A CA 1
ATOM 1480 C C . PHE A 1 188 ? -45.592 6.847 45.389 1.00 56.38 188 PHE A C 1
ATOM 1482 O O . PHE A 1 188 ? -46.585 6.726 46.103 1.00 56.38 188 PHE A O 1
ATOM 1489 N N . PHE A 1 189 ? -44.684 7.810 45.591 1.00 58.94 189 PHE A N 1
ATOM 1490 C CA . PHE A 1 189 ? -44.831 8.808 46.655 1.00 58.94 189 PHE A CA 1
ATOM 1491 C C . PHE A 1 189 ? -46.030 9.732 46.421 1.00 58.94 189 PHE A C 1
ATOM 1493 O O . PHE A 1 189 ? -46.725 10.063 47.376 1.00 58.94 189 PHE A O 1
ATOM 1500 N N . PHE A 1 190 ? -46.332 10.082 45.167 1.00 59.34 190 PHE A N 1
ATOM 1501 C CA . PHE A 1 190 ? -47.499 10.895 44.821 1.00 59.34 190 PHE A CA 1
ATOM 1502 C C . PHE A 1 190 ? -48.823 10.154 45.073 1.00 59.34 190 PHE A C 1
ATOM 1504 O O . PHE A 1 190 ? -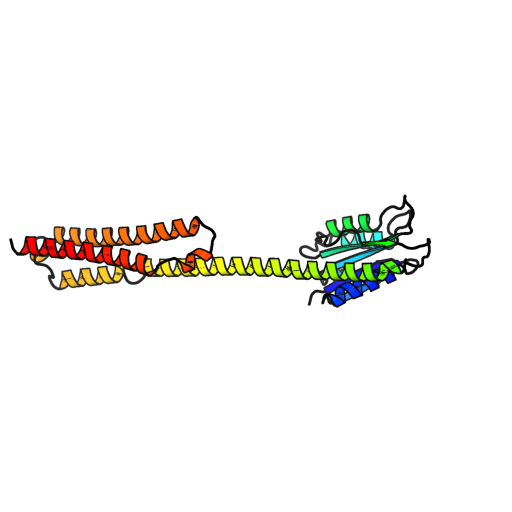49.714 10.687 45.730 1.00 59.34 190 PHE A O 1
ATOM 1511 N N . ILE A 1 191 ? -48.939 8.895 44.636 1.00 60.09 191 ILE A N 1
ATOM 1512 C CA . ILE A 1 191 ? -50.115 8.046 44.893 1.00 60.09 191 ILE A CA 1
ATOM 1513 C C . ILE A 1 191 ? -50.274 7.783 46.396 1.00 60.09 191 ILE A C 1
ATOM 1515 O O . ILE A 1 191 ? -51.387 7.836 46.916 1.00 60.09 191 ILE A O 1
ATOM 1519 N N . ARG A 1 192 ? -49.174 7.548 47.122 1.00 59.47 192 ARG A N 1
ATOM 1520 C CA . ARG A 1 192 ? -49.202 7.347 48.577 1.00 59.47 192 ARG A CA 1
ATOM 1521 C C . ARG A 1 192 ? -49.583 8.618 49.337 1.00 59.47 192 ARG A C 1
ATOM 1523 O O . ARG A 1 192 ? -50.307 8.514 50.321 1.00 59.47 192 ARG A O 1
ATOM 1530 N N . ALA A 1 193 ? -49.143 9.793 48.884 1.00 59.91 193 ALA A N 1
ATOM 1531 C CA . ALA A 1 193 ? -49.576 11.073 49.441 1.00 59.91 193 ALA A CA 1
ATOM 1532 C C . ALA A 1 193 ? -51.088 11.279 49.246 1.00 59.91 193 ALA A C 1
ATOM 1534 O O . ALA A 1 193 ? -51.778 11.612 50.204 1.00 59.91 193 ALA A O 1
ATOM 1535 N N . ILE A 1 194 ? -51.620 10.990 48.050 1.00 61.56 194 ILE A N 1
ATOM 1536 C CA . ILE A 1 194 ? -53.070 11.019 47.787 1.00 61.56 194 ILE A CA 1
ATOM 1537 C C . ILE A 1 194 ? -53.810 10.037 48.705 1.00 61.56 194 ILE A C 1
ATOM 1539 O O . ILE A 1 194 ? -54.798 10.419 49.327 1.00 61.56 194 ILE A O 1
ATOM 1543 N N . TYR A 1 195 ? -53.318 8.800 48.830 1.00 59.47 195 TYR A N 1
ATOM 1544 C CA . TYR A 1 195 ? -53.916 7.781 49.695 1.00 59.47 195 TYR A CA 1
ATOM 1545 C C . TYR A 1 195 ? -53.971 8.240 51.158 1.00 59.47 195 TYR A C 1
ATOM 1547 O O . TYR A 1 195 ? -55.053 8.270 51.737 1.00 59.47 195 TYR A O 1
ATOM 1555 N N . LEU A 1 196 ? -52.845 8.687 51.725 1.00 58.84 196 LEU A N 1
ATOM 1556 C CA . LEU A 1 196 ? -52.765 9.156 53.114 1.00 58.84 196 LEU A CA 1
ATOM 1557 C C . LEU A 1 196 ? -53.694 10.344 53.391 1.00 58.84 196 LEU A C 1
ATOM 1559 O O . LEU A 1 196 ? -54.323 10.386 54.445 1.00 58.84 196 LEU A O 1
ATOM 1563 N N . VAL A 1 197 ? -53.830 11.277 52.445 1.00 56.25 197 VAL A N 1
ATOM 1564 C CA . VAL A 1 197 ? -54.784 12.391 52.560 1.00 56.25 197 VAL A CA 1
ATOM 1565 C C . VAL A 1 197 ? -56.226 11.883 52.501 1.00 56.25 197 VAL A C 1
ATOM 1567 O O . VAL A 1 197 ? -57.050 12.285 53.318 1.00 56.25 197 VAL A O 1
ATOM 1570 N N . SER A 1 198 ? -56.533 10.969 51.576 1.00 55.84 198 SER A N 1
ATOM 1571 C CA . SER A 1 198 ? -57.890 10.439 51.392 1.00 55.84 198 SER A CA 1
ATOM 1572 C C . SER A 1 198 ? -58.377 9.566 52.551 1.00 55.84 198 SER A C 1
ATOM 1574 O O . SER A 1 198 ? -59.579 9.494 52.792 1.00 55.84 198 SER A O 1
ATOM 1576 N N . THR A 1 199 ? -57.463 8.935 53.294 1.00 56.47 199 THR A N 1
ATOM 1577 C CA . THR A 1 199 ? -57.797 8.076 54.439 1.00 56.47 199 THR A CA 1
ATOM 1578 C C . THR A 1 199 ? -57.599 8.763 55.794 1.00 56.47 199 THR A C 1
ATOM 1580 O O . THR A 1 199 ? -57.680 8.088 56.815 1.00 56.47 199 THR A O 1
ATOM 1583 N N . GLY A 1 200 ? -57.303 10.073 55.832 1.00 55.16 200 GLY A N 1
ATOM 1584 C CA . GLY A 1 200 ? -57.062 10.820 57.080 1.00 55.16 200 GLY A CA 1
ATOM 1585 C C . GLY A 1 200 ? -55.840 10.329 57.869 1.00 55.16 200 GLY A C 1
ATOM 1586 O O . GLY A 1 200 ? -55.818 10.391 59.093 1.00 55.16 200 GLY A O 1
ATOM 1587 N N . GLY A 1 201 ? -54.851 9.780 57.163 1.00 54.34 201 GLY A N 1
ATOM 1588 C CA . GLY A 1 201 ? -53.927 8.749 57.632 1.00 54.34 201 GLY A CA 1
ATOM 1589 C C . GLY A 1 201 ? -52.854 9.124 58.654 1.00 54.34 201 GLY A C 1
ATOM 1590 O O . GLY A 1 201 ? -51.915 8.353 58.762 1.00 54.34 201 GLY A O 1
ATOM 1591 N N . ASP A 1 202 ? -52.958 10.230 59.390 1.00 52.88 202 ASP A N 1
ATOM 1592 C CA . ASP A 1 202 ? -52.128 10.525 60.569 1.00 52.88 202 ASP A CA 1
ATOM 1593 C C . ASP A 1 202 ? -52.892 11.523 61.477 1.00 52.88 202 ASP A C 1
ATOM 1595 O O . ASP A 1 202 ? -53.514 12.455 60.965 1.00 52.88 202 ASP A O 1
ATOM 1599 N N . CYS A 1 203 ? -52.816 11.391 62.813 1.00 50.56 203 CYS A N 1
ATOM 1600 C CA . CYS A 1 203 ? -53.493 12.252 63.815 1.00 50.56 203 CYS A CA 1
ATOM 1601 C C . CYS A 1 203 ? -53.271 13.772 63.605 1.00 50.56 203 CYS A C 1
ATOM 1603 O O . CYS A 1 203 ? -54.085 14.597 64.015 1.00 50.56 203 CYS A O 1
ATOM 1605 N N . PHE A 1 204 ? -52.193 14.156 62.915 1.00 48.97 204 PHE A N 1
ATOM 1606 C CA . PHE A 1 204 ? -51.890 15.540 62.544 1.00 48.97 204 PHE A CA 1
ATOM 1607 C C . PHE A 1 204 ? -52.656 16.068 61.326 1.00 48.97 204 PHE A C 1
ATOM 1609 O O . PHE A 1 204 ? -52.906 17.272 61.258 1.00 48.97 204 PHE A O 1
ATOM 1616 N N . GLY A 1 205 ? -53.037 15.209 60.375 1.00 53.00 205 GLY A N 1
ATOM 1617 C CA . GLY A 1 205 ? -53.803 15.610 59.187 1.00 53.00 205 GLY A CA 1
ATOM 1618 C C . GLY A 1 205 ? -55.176 16.182 59.550 1.00 53.00 205 GLY A C 1
ATOM 1619 O O . GLY A 1 205 ? -55.696 17.045 58.846 1.00 53.00 205 GLY A O 1
ATOM 1620 N N . THR A 1 206 ? -55.708 15.764 60.699 1.00 53.75 206 THR A N 1
ATOM 1621 C CA . THR A 1 206 ? -56.938 16.283 61.302 1.00 53.75 206 THR A CA 1
ATOM 1622 C C . THR A 1 206 ? -56.741 17.558 62.132 1.00 53.75 206 THR A C 1
ATOM 1624 O O . THR A 1 206 ? -57.711 18.279 62.338 1.00 53.75 206 THR A O 1
ATOM 1627 N N . ILE A 1 207 ? -55.518 17.865 62.592 1.00 55.59 207 ILE A N 1
ATOM 1628 C CA . ILE A 1 207 ? -55.235 18.983 63.521 1.00 55.59 207 ILE A CA 1
ATOM 1629 C C . ILE A 1 207 ? -54.638 20.201 62.798 1.00 55.59 207 ILE A C 1
ATOM 1631 O O . ILE A 1 207 ? -55.061 21.329 63.041 1.00 55.59 207 ILE A O 1
ATOM 1635 N N . ASN A 1 208 ? -53.655 20.009 61.910 1.00 62.81 208 ASN A N 1
ATOM 1636 C CA . ASN A 1 208 ? -53.063 21.099 61.130 1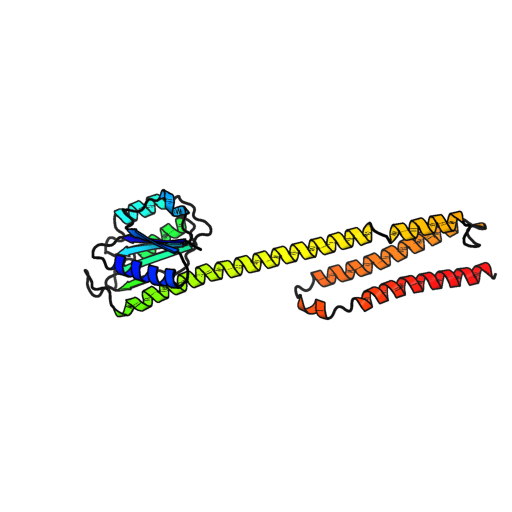.00 62.81 208 ASN A CA 1
ATOM 1637 C C . ASN A 1 208 ? -52.628 20.614 59.733 1.00 62.81 208 ASN A C 1
ATOM 1639 O O . ASN A 1 208 ? -51.490 20.161 59.546 1.00 62.81 208 ASN A O 1
ATOM 1643 N N . PRO A 1 209 ? -53.516 20.723 58.731 1.00 63.31 209 PRO A N 1
ATOM 1644 C CA . PRO A 1 209 ? -53.271 20.170 57.404 1.00 63.31 209 PRO A CA 1
ATOM 1645 C C . PRO A 1 209 ? -52.084 20.838 56.698 1.00 63.31 209 PRO A C 1
ATOM 1647 O O . PRO A 1 209 ? -51.321 20.156 56.021 1.00 63.31 209 PRO A O 1
ATOM 1650 N N . ILE A 1 210 ? -51.861 22.141 56.897 1.00 64.75 210 ILE A N 1
ATOM 1651 C CA . ILE A 1 210 ? -50.763 22.883 56.252 1.00 64.75 210 ILE A CA 1
ATOM 1652 C C . ILE A 1 210 ? -49.399 22.345 56.707 1.00 64.75 210 ILE A C 1
ATOM 1654 O O . ILE A 1 210 ? -48.505 22.136 55.887 1.00 64.75 210 ILE A O 1
ATOM 1658 N N . PHE A 1 211 ? -49.242 22.080 58.005 1.00 61.75 211 PHE A N 1
ATOM 1659 C CA . PHE A 1 211 ? -47.991 21.555 58.552 1.00 61.75 211 PHE A CA 1
ATOM 1660 C C . PHE A 1 211 ? -47.729 20.105 58.118 1.00 61.75 211 PHE A C 1
ATOM 1662 O O . PHE A 1 211 ? -46.596 19.745 57.795 1.00 61.75 211 PHE A O 1
ATOM 1669 N N . SER A 1 212 ? -48.783 19.289 58.022 1.00 59.94 212 SER A N 1
ATOM 1670 C CA . SER A 1 212 ? -48.696 17.930 57.474 1.00 59.94 212 SER A CA 1
ATOM 1671 C C . SER A 1 212 ? -48.217 17.938 56.015 1.00 59.94 212 SER A C 1
ATOM 1673 O O . SER A 1 212 ? -47.276 17.222 55.665 1.00 59.94 212 SER A O 1
ATOM 1675 N N . TRP A 1 213 ? -48.772 18.828 55.185 1.00 61.81 213 TRP A N 1
ATOM 1676 C CA . TRP A 1 213 ? -48.313 19.027 53.809 1.00 61.81 213 TRP A CA 1
ATOM 1677 C C . TRP A 1 213 ? -46.841 19.450 53.739 1.00 61.81 213 TRP A C 1
ATOM 1679 O O . TRP A 1 213 ? -46.091 18.904 52.928 1.00 61.81 213 TRP A O 1
ATOM 1689 N N . PHE A 1 214 ? -46.398 20.368 54.603 1.00 67.75 214 PHE A N 1
ATOM 1690 C CA . PHE A 1 214 ? -44.997 20.793 54.654 1.00 67.75 214 PHE A CA 1
ATOM 1691 C C . PHE A 1 214 ? -44.039 19.625 54.941 1.00 67.75 214 PHE A C 1
ATOM 1693 O O . PHE A 1 214 ? -43.039 19.473 54.239 1.00 67.75 214 PHE A O 1
ATOM 1700 N N . LEU A 1 215 ? -44.357 18.768 55.917 1.00 61.66 215 LEU A N 1
ATOM 1701 C CA . LEU A 1 215 ? -43.525 17.609 56.264 1.00 61.66 215 LEU A CA 1
ATOM 1702 C C . LEU A 1 215 ? -43.440 16.587 55.124 1.00 61.66 215 LEU A C 1
ATOM 1704 O O . LEU A 1 215 ? -42.355 16.080 54.840 1.00 61.66 215 LEU A O 1
ATOM 1708 N N . ILE A 1 216 ? -44.551 16.337 54.429 1.00 63.16 216 ILE A N 1
ATOM 1709 C CA . ILE A 1 216 ? -44.586 15.434 53.270 1.00 63.16 216 ILE A CA 1
ATOM 1710 C C . ILE A 1 216 ? -43.715 15.983 52.131 1.00 63.16 216 ILE A C 1
ATOM 1712 O O . ILE A 1 216 ? -42.909 15.251 51.554 1.00 63.16 216 ILE A O 1
ATOM 1716 N N . PHE A 1 217 ? -43.825 17.277 51.816 1.00 62.34 217 PHE A N 1
ATOM 1717 C CA . PHE A 1 217 ? -42.995 17.899 50.780 1.00 62.34 217 PHE A CA 1
ATOM 1718 C C . PHE A 1 217 ? -41.510 17.928 51.155 1.00 62.34 217 PHE A C 1
ATOM 1720 O O . PHE A 1 217 ? -40.660 17.705 50.290 1.00 62.34 217 PHE A O 1
ATOM 1727 N N . LEU A 1 218 ? -41.187 18.149 52.432 1.00 65.56 218 LEU A N 1
ATOM 1728 C CA . LEU A 1 218 ? -39.818 18.085 52.935 1.00 65.56 218 LEU A CA 1
ATOM 1729 C C . LEU A 1 218 ? -39.237 16.667 52.793 1.00 65.56 218 LEU A C 1
ATOM 1731 O O . LEU A 1 218 ? -38.104 16.516 52.343 1.00 65.56 218 LEU A O 1
ATOM 1735 N N . GLU A 1 219 ? -40.014 15.626 53.104 1.00 60.44 219 GLU A N 1
ATOM 1736 C CA . GLU A 1 219 ? -39.607 14.217 52.992 1.00 60.44 219 GLU A CA 1
ATOM 1737 C C . GLU A 1 219 ? -39.364 13.797 51.532 1.00 60.44 219 GLU A C 1
ATOM 1739 O O . GLU A 1 219 ? -38.341 13.176 51.217 1.00 60.44 219 GLU A O 1
ATOM 1744 N N . ILE A 1 220 ? -40.253 14.203 50.618 1.00 62.09 220 ILE A N 1
ATOM 1745 C CA . ILE A 1 220 ? -40.091 13.991 49.171 1.00 62.09 220 ILE A CA 1
ATOM 1746 C C . ILE A 1 220 ? -38.854 14.743 48.659 1.00 62.09 220 ILE A C 1
ATOM 1748 O O . ILE A 1 220 ? -38.052 14.180 47.908 1.00 62.09 220 ILE A O 1
ATOM 1752 N N . GLY A 1 221 ? -38.666 15.993 49.092 1.00 62.72 221 GLY A N 1
ATOM 1753 C CA . GLY A 1 221 ? -37.524 16.823 48.715 1.00 62.72 221 GLY A CA 1
ATOM 1754 C C . GLY A 1 221 ? -36.191 16.228 49.170 1.00 62.72 221 GLY A C 1
ATOM 1755 O O . GLY A 1 221 ? -35.279 16.060 48.359 1.00 62.72 221 GLY A O 1
ATOM 1756 N N . LEU A 1 222 ? -36.085 15.837 50.442 1.00 59.94 222 LEU A N 1
ATOM 1757 C CA . LEU A 1 222 ? -34.873 15.238 51.008 1.00 59.94 222 LEU A CA 1
ATOM 1758 C C . LEU A 1 222 ? -34.552 13.877 50.374 1.00 59.94 222 LEU A C 1
ATOM 1760 O O . LEU A 1 222 ? -33.393 13.616 50.045 1.00 59.94 222 LEU A O 1
ATOM 1764 N N . SER A 1 223 ? -35.567 13.048 50.116 1.00 60.53 223 SER A N 1
ATOM 1765 C CA . SER A 1 223 ? -35.398 11.764 49.418 1.00 60.53 223 SER A CA 1
ATOM 1766 C C . SER A 1 223 ? -34.923 11.957 47.971 1.00 60.53 223 SER A C 1
ATOM 1768 O O . SER A 1 223 ? -34.035 11.241 47.500 1.00 60.53 223 SER A O 1
ATOM 1770 N N . GLY A 1 224 ? -35.448 12.971 47.274 1.00 62.03 224 GLY A N 1
ATOM 1771 C CA . GLY A 1 224 ? -35.000 13.350 45.931 1.00 62.03 224 GLY A CA 1
ATOM 1772 C C . GLY A 1 224 ? -33.554 13.863 45.894 1.00 62.03 224 GLY A C 1
ATOM 1773 O O . GLY A 1 224 ? -32.783 13.511 44.994 1.00 62.03 224 GLY A O 1
ATOM 1774 N N . ILE A 1 225 ? -33.139 14.647 46.894 1.00 59.78 225 ILE A N 1
ATOM 1775 C CA . ILE A 1 225 ? -31.762 15.156 47.018 1.00 59.78 225 ILE A CA 1
ATOM 1776 C C . ILE A 1 225 ? -30.777 14.014 47.327 1.00 59.78 225 ILE A C 1
ATOM 1778 O O . ILE A 1 225 ? -29.713 13.925 46.709 1.00 59.78 225 ILE A O 1
ATOM 1782 N N . ALA A 1 226 ? -31.132 13.087 48.218 1.00 55.84 226 ALA A N 1
ATOM 1783 C CA . ALA A 1 226 ? -30.299 11.923 48.530 1.00 55.84 226 ALA A CA 1
ATOM 1784 C C . ALA A 1 226 ? -30.113 10.995 47.311 1.00 55.84 226 ALA A C 1
ATOM 1786 O O . ALA A 1 226 ? -28.994 10.579 46.998 1.00 55.84 226 ALA A O 1
ATOM 1787 N N . GLY A 1 227 ? -31.188 10.733 46.557 1.00 59.72 227 GLY A N 1
ATOM 1788 C CA . GLY A 1 227 ? -31.114 9.937 45.328 1.00 59.72 227 GLY A CA 1
ATOM 1789 C C . GLY A 1 227 ? -30.262 10.599 44.239 1.00 59.72 227 GLY A C 1
ATOM 1790 O O . GLY A 1 227 ? -29.419 9.952 43.611 1.00 59.72 227 GLY A O 1
ATOM 1791 N N . SER A 1 228 ? -30.424 11.908 44.038 1.00 58.25 228 SER A N 1
ATOM 1792 C CA . SER A 1 228 ? -29.694 12.654 43.003 1.00 58.25 228 SER A CA 1
ATOM 1793 C C . SER A 1 228 ? -28.204 12.839 43.318 1.00 58.25 228 SER A C 1
ATOM 1795 O O . SER A 1 228 ? -27.375 12.755 42.406 1.00 58.25 228 SER A O 1
ATOM 1797 N N . THR A 1 229 ? -27.828 13.015 44.587 1.00 56.25 229 THR A N 1
ATOM 1798 C CA . THR A 1 229 ? -26.419 13.123 45.017 1.00 56.25 229 THR A CA 1
ATOM 1799 C C . THR A 1 229 ? -25.669 11.790 44.902 1.00 56.25 229 THR A C 1
ATOM 1801 O O . THR A 1 229 ? -24.536 11.763 44.405 1.00 56.25 229 THR A O 1
ATOM 1804 N N . GLY A 1 230 ? -26.312 10.666 45.242 1.00 58.69 230 GLY A N 1
ATOM 1805 C CA . GLY A 1 230 ? -25.758 9.322 45.036 1.00 58.69 230 GLY A CA 1
ATOM 1806 C C . GLY A 1 230 ? -25.458 9.028 43.561 1.00 58.69 230 GLY A C 1
ATOM 1807 O O . GLY A 1 230 ? -24.354 8.604 43.216 1.00 58.69 230 GLY A O 1
ATOM 1808 N N . ILE A 1 231 ? -26.395 9.351 42.667 1.00 55.81 231 ILE A N 1
ATOM 1809 C CA . ILE A 1 231 ? -26.248 9.141 41.217 1.00 55.81 231 ILE A CA 1
ATOM 1810 C C . ILE A 1 231 ? -25.206 10.095 40.609 1.00 55.81 231 ILE A C 1
ATOM 1812 O O . ILE A 1 231 ? -24.387 9.679 39.786 1.00 55.81 231 ILE A O 1
ATOM 1816 N N . SER A 1 232 ? -25.177 11.357 41.045 1.00 53.88 232 SER A N 1
ATOM 1817 C CA . SER A 1 232 ? -24.218 12.358 40.553 1.00 53.88 232 SER A CA 1
ATOM 1818 C C . SER A 1 232 ? -22.776 12.020 40.941 1.00 53.88 232 SER A C 1
ATOM 1820 O O . SER A 1 232 ? -21.862 12.166 40.127 1.00 53.88 232 SER A O 1
ATOM 1822 N N . SER A 1 233 ? -22.560 11.501 42.154 1.00 55.44 233 SER A N 1
ATOM 1823 C CA . SER A 1 233 ? -21.231 11.071 42.608 1.00 55.44 233 SER A CA 1
ATOM 1824 C C . SER A 1 233 ? -20.716 9.839 41.849 1.00 55.44 233 SER A C 1
ATOM 1826 O O . SER A 1 233 ? -19.536 9.787 41.488 1.00 55.44 233 SER A O 1
ATOM 1828 N N . LEU A 1 234 ? -21.600 8.888 41.522 1.00 54.81 234 LEU A N 1
ATOM 1829 C CA . LEU A 1 234 ? -21.291 7.732 40.678 1.00 54.81 234 LEU A CA 1
ATOM 1830 C C . LEU A 1 234 ? -20.925 8.171 39.251 1.00 54.81 234 LEU A C 1
ATOM 1832 O O . LEU A 1 234 ? -19.928 7.715 38.692 1.00 54.81 234 LEU A O 1
ATOM 1836 N N . PHE A 1 235 ? -21.688 9.109 38.685 1.00 52.34 235 PHE A N 1
ATOM 1837 C CA . PHE A 1 235 ? -21.459 9.648 37.345 1.00 52.34 235 PHE A CA 1
ATOM 1838 C C . PHE A 1 235 ? -20.117 10.389 37.222 1.00 52.34 235 PHE A C 1
ATOM 1840 O O . PHE A 1 235 ? -19.370 10.164 36.267 1.00 52.34 235 PHE A O 1
ATOM 1847 N N . LEU A 1 236 ? -19.767 11.230 38.202 1.00 56.09 236 LEU A N 1
ATOM 1848 C CA . LEU A 1 236 ? -18.495 11.963 38.207 1.00 56.09 236 LEU A CA 1
ATOM 1849 C C . LEU A 1 236 ? -17.283 11.032 38.361 1.00 56.09 236 LEU A C 1
ATOM 1851 O O . LEU A 1 236 ? -16.272 11.237 37.690 1.00 56.09 236 LEU A O 1
ATOM 1855 N N . ARG A 1 237 ? -17.390 9.971 39.172 1.00 52.16 237 ARG A N 1
ATOM 1856 C CA . ARG A 1 237 ? -16.305 8.991 39.368 1.00 52.16 237 ARG A CA 1
ATOM 1857 C C . ARG A 1 237 ? -16.100 8.084 38.152 1.00 52.16 237 ARG A C 1
ATOM 1859 O O . ARG A 1 237 ? -14.961 7.820 37.784 1.00 52.16 237 ARG A O 1
ATOM 1866 N N . LEU A 1 238 ? -17.176 7.687 37.468 1.00 52.72 238 LEU A N 1
ATOM 1867 C CA . LEU A 1 238 ? -17.094 6.946 36.199 1.00 52.72 238 LEU A CA 1
ATOM 1868 C C . LEU A 1 238 ? -16.507 7.787 35.055 1.00 52.72 238 LEU A C 1
ATOM 1870 O O . LEU A 1 238 ? -15.893 7.247 34.137 1.00 52.72 238 LEU A O 1
ATOM 1874 N N . ARG A 1 239 ? -16.688 9.112 35.100 1.00 53.34 239 ARG A N 1
ATOM 1875 C CA . ARG A 1 239 ? -16.118 10.053 34.128 1.00 53.34 239 ARG A CA 1
ATOM 1876 C C . ARG A 1 239 ? -14.624 10.317 34.356 1.00 53.34 239 ARG A C 1
ATOM 1878 O O . ARG A 1 239 ? -13.932 10.632 33.390 1.00 53.34 239 ARG A O 1
ATOM 1885 N N . ALA A 1 240 ? -14.144 10.209 35.596 1.00 52.06 240 ALA A N 1
ATOM 1886 C CA . ALA A 1 240 ? -12.771 10.548 35.965 1.00 52.06 240 ALA A CA 1
ATOM 1887 C C . ALA A 1 240 ? -11.732 9.498 35.526 1.00 52.06 240 ALA A C 1
ATOM 1889 O O . ALA A 1 240 ? -10.619 9.872 35.165 1.00 52.06 240 ALA A O 1
ATOM 1890 N N . GLU A 1 241 ? -12.071 8.204 35.488 1.00 49.72 241 GLU A N 1
ATOM 1891 C CA . GLU A 1 241 ? -11.076 7.148 35.246 1.00 49.72 241 GLU A CA 1
ATOM 1892 C C . GLU A 1 241 ? -11.512 6.165 34.147 1.00 49.72 241 GLU A C 1
ATOM 1894 O O . GLU A 1 241 ? -12.362 5.298 34.333 1.00 49.72 241 GLU A O 1
ATOM 1899 N N . ASN A 1 242 ? -10.878 6.293 32.975 1.00 52.00 242 ASN A N 1
ATOM 1900 C CA . ASN A 1 242 ? -11.099 5.546 31.723 1.00 52.00 242 ASN A CA 1
ATOM 1901 C C . ASN A 1 242 ? -10.816 4.015 31.787 1.00 52.00 242 ASN A C 1
ATOM 1903 O O . ASN A 1 242 ? -10.407 3.429 30.783 1.00 52.00 242 ASN A O 1
ATOM 1907 N N . ASN A 1 243 ? -10.997 3.327 32.921 1.00 46.69 243 ASN A N 1
ATOM 1908 C CA . ASN A 1 243 ? -10.560 1.935 33.096 1.00 46.69 243 ASN A CA 1
ATOM 1909 C C . ASN A 1 243 ? -11.712 0.963 33.429 1.00 46.69 243 ASN A C 1
ATOM 1911 O O . ASN A 1 243 ? -12.181 0.858 34.559 1.00 46.69 243 ASN A O 1
ATOM 1915 N N . ILE A 1 244 ? -12.106 0.162 32.433 1.00 51.41 244 ILE A N 1
ATOM 1916 C CA . ILE A 1 244 ? -13.184 -0.853 32.477 1.00 51.41 244 ILE A CA 1
ATOM 1917 C C . ILE A 1 244 ? -12.932 -1.973 33.516 1.00 51.41 244 ILE A C 1
ATOM 1919 O O . ILE A 1 244 ? -13.848 -2.705 33.884 1.00 51.41 244 ILE A O 1
ATOM 1923 N N . LYS A 1 245 ? -11.714 -2.108 34.056 1.00 44.25 245 LYS A N 1
ATOM 1924 C CA . LYS A 1 245 ? -11.376 -3.152 35.043 1.00 44.25 245 LYS A CA 1
ATOM 1925 C C . LYS A 1 245 ? -11.999 -2.944 36.432 1.00 44.25 245 LYS A C 1
ATOM 1927 O O . LYS A 1 245 ? -12.105 -3.919 37.173 1.00 44.25 245 LYS A O 1
ATOM 1932 N N . LEU A 1 246 ? -12.454 -1.736 36.779 1.00 41.81 246 LEU A N 1
ATOM 1933 C CA . LEU A 1 246 ? -13.045 -1.467 38.099 1.00 41.81 246 LEU A CA 1
ATOM 1934 C C . LEU A 1 246 ? -14.511 -1.925 38.230 1.00 41.81 246 LEU A C 1
ATOM 1936 O O . LEU A 1 246 ? -15.012 -2.066 39.342 1.00 41.81 246 LEU A O 1
ATOM 1940 N N . LEU A 1 247 ? -15.182 -2.240 37.114 1.00 43.47 247 LEU A N 1
ATOM 1941 C CA . LEU A 1 247 ? -16.564 -2.745 37.100 1.00 43.47 247 LEU A CA 1
ATOM 1942 C C . LEU A 1 247 ? -16.726 -4.098 37.816 1.00 43.47 247 LEU A C 1
ATOM 1944 O O . LEU A 1 247 ? -17.827 -4.431 38.233 1.00 43.47 247 LEU A O 1
ATOM 1948 N N . LYS A 1 248 ? -15.636 -4.850 38.027 1.00 43.75 248 LYS A N 1
ATOM 1949 C CA . LYS A 1 248 ? -15.634 -6.083 38.838 1.00 43.75 248 LYS A CA 1
ATOM 1950 C C . LYS A 1 248 ? -15.453 -5.848 40.348 1.00 43.75 248 LYS A C 1
ATOM 1952 O O . LYS A 1 248 ? -15.425 -6.815 41.099 1.00 43.75 248 LYS A O 1
ATOM 1957 N N . ARG A 1 249 ? -15.314 -4.596 40.802 1.00 45.12 249 ARG A N 1
ATOM 1958 C CA . ARG A 1 249 ? -15.179 -4.225 42.228 1.00 45.12 249 ARG A CA 1
ATOM 1959 C C . ARG A 1 249 ? -16.173 -3.153 42.686 1.00 45.12 249 ARG A C 1
ATOM 1961 O O . ARG A 1 249 ? -16.023 -2.609 43.776 1.00 45.12 249 ARG A O 1
ATOM 1968 N N . LEU A 1 250 ? -17.178 -2.834 41.874 1.00 49.81 250 LEU A N 1
ATOM 1969 C CA . LEU A 1 250 ? -18.275 -1.983 42.314 1.00 49.81 250 LEU A CA 1
ATOM 1970 C C . LEU A 1 250 ? -19.308 -2.859 43.003 1.00 49.81 250 LEU A C 1
ATOM 1972 O O . LEU A 1 250 ? -20.050 -3.602 42.366 1.00 49.81 250 LEU A O 1
ATOM 1976 N N . ASP A 1 251 ? -19.309 -2.768 44.324 1.00 55.56 251 ASP A N 1
ATOM 1977 C CA . ASP A 1 251 ? -20.269 -3.429 45.186 1.00 55.56 251 ASP A CA 1
ATOM 1978 C C . ASP A 1 251 ? -21.611 -2.696 45.040 1.00 55.56 251 ASP A C 1
ATOM 1980 O O . ASP A 1 251 ? -21.964 -1.823 45.830 1.00 55.56 251 ASP A O 1
ATOM 1984 N N . LEU A 1 252 ? -22.324 -2.972 43.942 1.00 52.00 252 LEU A N 1
ATOM 1985 C CA . LEU A 1 252 ? -23.651 -2.423 43.642 1.00 52.00 252 LEU A CA 1
ATOM 1986 C C . LEU A 1 252 ? -24.594 -2.604 44.846 1.00 52.00 252 LEU A C 1
ATOM 1988 O O . LEU A 1 252 ? -25.441 -1.753 45.110 1.00 52.00 252 LEU A O 1
ATOM 1992 N N . GLN A 1 253 ? -24.359 -3.660 45.632 1.00 51.72 253 GLN A N 1
ATOM 1993 C CA . GLN A 1 253 ? -25.009 -3.917 46.909 1.00 51.72 253 GLN A CA 1
ATOM 1994 C C . GLN A 1 253 ? -24.782 -2.794 47.926 1.00 51.72 253 GLN A C 1
ATOM 1996 O O . GLN A 1 253 ? -25.743 -2.389 48.560 1.00 51.72 253 GLN A O 1
ATOM 2001 N N . LYS A 1 254 ? -23.580 -2.212 48.048 1.00 54.38 254 LYS A N 1
ATOM 2002 C CA . LYS A 1 254 ? -23.317 -1.086 48.969 1.00 54.38 254 LYS A CA 1
ATOM 2003 C C . LYS A 1 254 ? -24.043 0.191 48.575 1.00 54.38 254 LYS A C 1
ATOM 2005 O O . LYS A 1 254 ? -24.464 0.933 49.452 1.00 54.38 254 LYS A O 1
ATOM 2010 N N . ILE A 1 255 ? -24.200 0.458 47.280 1.00 55.28 255 ILE A N 1
ATOM 2011 C CA . ILE A 1 255 ? -24.923 1.650 46.809 1.00 55.28 255 ILE A CA 1
ATOM 2012 C C . ILE A 1 255 ? -26.423 1.486 47.069 1.00 55.28 255 ILE A C 1
ATOM 2014 O O . ILE A 1 255 ? -27.053 2.396 47.603 1.00 55.28 255 ILE A O 1
ATOM 2018 N N . ILE A 1 256 ? -26.976 0.311 46.754 1.00 56.59 256 ILE A N 1
ATOM 2019 C CA . ILE A 1 256 ? -28.374 -0.027 47.056 1.00 56.59 256 ILE A CA 1
ATOM 2020 C C . ILE A 1 256 ? -28.610 -0.017 48.573 1.00 56.59 256 ILE A C 1
ATOM 2022 O O . ILE A 1 256 ? -29.602 0.537 49.034 1.00 56.59 256 ILE A O 1
ATOM 2026 N N . LEU A 1 257 ? -27.669 -0.553 49.354 1.00 57.25 257 LEU A N 1
ATOM 2027 C CA . LEU A 1 257 ? -27.717 -0.572 50.813 1.00 57.25 257 LEU A CA 1
ATOM 2028 C C . LEU A 1 257 ? -27.687 0.843 51.396 1.00 57.25 257 LEU A C 1
ATOM 2030 O O . LEU A 1 257 ? -28.510 1.154 52.243 1.00 57.25 257 LEU A O 1
ATOM 2034 N N . LEU A 1 258 ? -26.792 1.721 50.936 1.00 55.00 258 LEU A N 1
ATOM 2035 C CA . LEU A 1 258 ? -26.719 3.105 51.417 1.00 55.00 258 LEU A CA 1
ATOM 2036 C C . LEU A 1 258 ? -27.981 3.904 51.066 1.00 55.00 258 LEU A C 1
ATOM 2038 O O . LEU A 1 258 ? -28.476 4.655 51.905 1.00 55.00 258 LEU A O 1
ATOM 2042 N N . ALA A 1 259 ? -28.533 3.708 49.865 1.00 56.38 259 ALA A N 1
ATOM 2043 C CA . ALA A 1 259 ? -29.801 4.319 49.468 1.00 56.38 259 ALA A CA 1
ATOM 2044 C C . ALA A 1 259 ? -30.976 3.798 50.317 1.00 56.38 259 ALA A C 1
ATOM 2046 O O . ALA A 1 259 ? -31.811 4.589 50.758 1.00 56.38 259 ALA A O 1
ATOM 2047 N N . GLY A 1 260 ? -31.004 2.491 50.599 1.00 54.41 260 GLY A N 1
ATOM 2048 C CA . GLY A 1 260 ? -31.995 1.858 51.471 1.00 54.41 260 GLY A CA 1
ATOM 2049 C C . GLY A 1 260 ? -31.889 2.312 52.929 1.00 54.41 260 GLY A C 1
ATOM 2050 O O . GLY A 1 260 ? -32.898 2.655 53.536 1.00 54.41 260 GLY A O 1
ATOM 2051 N N . ILE A 1 261 ? -30.675 2.396 53.483 1.00 56.56 261 ILE A N 1
ATOM 2052 C CA . ILE A 1 261 ? -30.428 2.896 54.845 1.00 56.56 261 ILE A CA 1
ATOM 2053 C C . ILE A 1 261 ? -30.893 4.350 54.962 1.00 56.56 261 ILE A C 1
ATOM 2055 O O . ILE A 1 261 ? -31.572 4.697 55.923 1.00 56.56 261 ILE A O 1
ATOM 2059 N N . SER A 1 262 ? -30.593 5.190 53.968 1.00 55.91 262 SER A N 1
ATOM 2060 C CA . SER A 1 262 ? -31.047 6.585 53.936 1.00 55.91 262 SER A CA 1
ATOM 2061 C C . SER A 1 262 ? -32.573 6.700 53.995 1.00 55.91 262 SER A C 1
ATOM 2063 O O . SER A 1 262 ? -33.087 7.510 54.764 1.00 55.91 262 SER A O 1
ATOM 2065 N N . THR A 1 263 ? -33.301 5.889 53.225 1.00 56.19 263 THR A N 1
ATOM 2066 C CA . THR A 1 263 ? -34.773 5.925 53.217 1.00 56.19 263 THR A CA 1
ATOM 2067 C C . THR A 1 263 ? -35.363 5.369 54.512 1.00 56.19 263 THR A C 1
ATOM 2069 O O . THR A 1 263 ? -36.304 5.948 55.053 1.00 56.19 263 THR A O 1
ATOM 2072 N N . TYR A 1 264 ? -34.780 4.302 55.062 1.00 57.28 264 TYR A N 1
ATOM 2073 C CA . TYR A 1 264 ? -35.220 3.717 56.331 1.00 57.28 264 TYR A CA 1
ATOM 2074 C C . TYR A 1 264 ? -35.009 4.646 57.528 1.00 57.28 264 TYR A C 1
ATOM 2076 O O . TYR A 1 264 ? -35.903 4.763 58.363 1.00 57.28 264 TYR A O 1
ATOM 2084 N N . VAL A 1 265 ? -33.859 5.321 57.613 1.00 61.16 265 VAL A N 1
ATOM 2085 C CA . VAL A 1 265 ? -33.545 6.238 58.722 1.00 61.16 265 VAL A CA 1
ATOM 2086 C C . VAL A 1 265 ? -34.514 7.41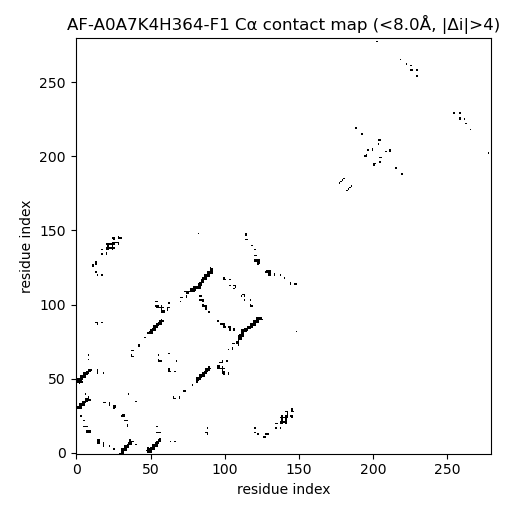8 58.743 1.00 61.16 265 VAL A C 1
ATOM 2088 O O . VAL A 1 265 ? -35.051 7.745 59.799 1.00 61.16 265 VAL A O 1
ATOM 2091 N N . VAL A 1 266 ? -34.802 8.017 57.583 1.00 58.44 266 VAL A N 1
ATOM 2092 C CA . VAL A 1 266 ? -35.774 9.119 57.483 1.00 58.44 266 VAL A CA 1
ATOM 2093 C C . VAL A 1 266 ? -37.171 8.650 57.899 1.00 58.44 266 VAL A C 1
ATOM 2095 O O . VAL A 1 266 ? -37.842 9.332 58.674 1.00 58.44 266 VAL A O 1
ATOM 2098 N N . HIS A 1 267 ? -37.582 7.451 57.473 1.00 56.97 267 HIS A N 1
ATOM 2099 C CA . HIS A 1 267 ? -38.889 6.911 57.838 1.00 56.97 267 HIS A CA 1
ATOM 2100 C C . HIS A 1 267 ? -39.004 6.598 59.341 1.00 56.97 267 HIS A C 1
ATOM 2102 O O . HIS A 1 267 ? -40.037 6.874 59.949 1.00 56.97 267 HIS A O 1
ATOM 2108 N N . PHE A 1 268 ? -37.937 6.094 59.971 1.00 58.88 268 PHE A N 1
ATOM 2109 C CA . PHE A 1 268 ? -37.910 5.821 61.412 1.00 58.88 268 PHE A CA 1
ATOM 2110 C C . PHE A 1 268 ? -37.968 7.094 62.255 1.00 58.88 268 PHE A C 1
ATOM 2112 O O . PHE A 1 268 ? -38.700 7.138 63.241 1.00 58.88 268 PHE A O 1
ATOM 2119 N N . ILE A 1 269 ? -37.245 8.144 61.852 1.00 61.81 269 ILE A N 1
ATOM 2120 C CA . ILE A 1 269 ? -37.311 9.453 62.516 1.00 61.81 269 ILE A CA 1
ATOM 2121 C C . ILE A 1 269 ? -38.742 10.007 62.445 1.00 61.81 269 ILE A C 1
ATOM 2123 O O . ILE A 1 269 ? -39.255 10.495 63.448 1.00 61.81 269 ILE A O 1
ATOM 2127 N N . ARG A 1 270 ? -39.427 9.857 61.302 1.00 60.84 270 ARG A N 1
ATOM 2128 C CA . ARG A 1 270 ? -40.836 10.255 61.134 1.00 60.84 270 ARG A CA 1
ATOM 2129 C C . ARG A 1 270 ? -41.765 9.518 62.101 1.00 60.84 270 ARG A C 1
ATOM 2131 O O . ARG A 1 270 ? -42.578 10.155 62.761 1.00 60.84 270 ARG A O 1
ATOM 2138 N N . VAL A 1 271 ? -41.634 8.193 62.201 1.00 57.09 271 VAL A N 1
ATOM 2139 C CA . VAL A 1 271 ? -42.449 7.371 63.116 1.00 57.09 271 VAL A CA 1
ATOM 2140 C C . VAL A 1 271 ? -42.156 7.718 64.576 1.00 57.09 271 VAL A C 1
ATOM 2142 O O . VAL A 1 271 ? -43.085 7.820 65.370 1.00 57.09 271 VAL A O 1
ATOM 2145 N N . ALA A 1 272 ? -40.894 7.961 64.932 1.00 63.78 272 ALA A N 1
ATOM 2146 C CA . ALA A 1 272 ? -40.519 8.371 66.282 1.00 63.78 272 ALA A CA 1
ATOM 2147 C C . ALA A 1 272 ? -41.114 9.739 66.654 1.00 63.78 272 ALA A C 1
ATOM 2149 O O . ALA A 1 272 ? -41.689 9.879 67.729 1.00 63.78 272 ALA A O 1
ATOM 2150 N N . ILE A 1 273 ? -41.040 10.727 65.756 1.00 60.44 273 ILE A N 1
ATOM 2151 C CA . ILE A 1 273 ? -41.657 12.048 65.957 1.00 60.44 273 ILE A CA 1
ATOM 2152 C C . ILE A 1 273 ? -43.182 11.920 66.081 1.00 60.44 273 ILE A C 1
ATOM 2154 O O . ILE A 1 273 ? -43.773 12.530 66.967 1.00 60.44 273 ILE A O 1
ATOM 2158 N N . TRP A 1 274 ? -43.815 11.099 65.240 1.00 61.56 274 TRP A N 1
ATOM 2159 C CA . TRP A 1 274 ? -45.256 10.843 65.298 1.00 61.56 274 TRP A CA 1
ATOM 2160 C C . TRP A 1 274 ? -45.684 10.209 66.628 1.00 61.56 274 TRP A C 1
ATOM 2162 O O . TRP A 1 274 ? -46.637 10.673 67.245 1.00 61.56 274 TRP A O 1
ATOM 2172 N N . LEU A 1 275 ? -44.946 9.203 67.110 1.00 58.69 275 LEU A N 1
ATOM 2173 C CA . LEU A 1 275 ? -45.206 8.566 68.404 1.00 58.69 275 LEU A CA 1
ATOM 2174 C C . LEU A 1 275 ? -45.033 9.542 69.571 1.00 58.69 275 LEU A C 1
ATOM 2176 O O . LEU A 1 275 ? -45.858 9.549 70.474 1.00 58.69 275 LEU A O 1
ATOM 2180 N N . ILE A 1 276 ? -43.994 10.381 69.549 1.00 66.44 276 ILE A N 1
ATOM 2181 C CA . ILE A 1 276 ? -43.766 11.382 70.601 1.00 66.44 276 ILE A CA 1
ATOM 2182 C C . ILE A 1 276 ? -44.905 12.409 70.628 1.00 66.44 276 ILE A C 1
ATOM 2184 O O . ILE A 1 276 ? -45.342 12.801 71.704 1.00 66.44 276 ILE A O 1
ATOM 2188 N N . LEU A 1 277 ? -45.391 12.835 69.460 1.00 56.56 277 LEU A N 1
ATOM 2189 C CA . LEU A 1 277 ? -46.366 13.920 69.352 1.00 56.56 277 LEU A CA 1
ATOM 2190 C C . LEU A 1 277 ? -47.838 13.483 69.404 1.00 56.56 277 LEU A C 1
ATOM 2192 O O . LEU A 1 277 ? -48.670 14.341 69.653 1.00 56.56 277 LEU A O 1
ATOM 2196 N N . CYS A 1 278 ? -48.182 12.214 69.150 1.00 53.94 278 CYS A N 1
ATOM 2197 C CA . CYS A 1 278 ? -49.560 11.715 69.322 1.00 53.94 278 CYS A CA 1
ATOM 2198 C C . CYS A 1 278 ? -49.796 11.024 70.681 1.00 53.94 278 CYS A C 1
ATOM 2200 O O . CYS A 1 278 ? -50.929 10.650 70.974 1.00 53.94 278 CYS A O 1
ATOM 2202 N N . VAL A 1 279 ? -48.750 10.820 71.493 1.00 54.91 279 VAL A N 1
ATOM 2203 C CA . VAL A 1 279 ? -48.857 10.292 72.871 1.00 54.91 279 VAL A CA 1
ATOM 2204 C C . VAL A 1 279 ? -48.860 11.416 73.926 1.00 54.91 279 VAL A C 1
ATOM 2206 O O . VAL A 1 279 ? -49.283 11.178 75.056 1.00 54.91 279 VAL A O 1
ATOM 2209 N N . LEU A 1 280 ? -48.428 12.628 73.559 1.00 47.62 280 LEU A N 1
ATOM 2210 C CA . LEU A 1 280 ? -48.588 13.872 74.329 1.00 47.62 280 LEU A CA 1
ATOM 2211 C C . LEU A 1 280 ? -49.870 14.602 73.915 1.00 47.62 280 LEU A C 1
ATOM 2213 O O . LEU A 1 280 ? -50.491 15.216 74.809 1.00 47.62 280 LEU A O 1
#

Secondary structure (DSSP, 8-state):
--EEEEEE--SSSHHHHHHHHHHHHHHHTT-EEEEEETTT--GGGGGG-SEEEEEEE--TT-S-HHHHHHHHHHTT---TT-EEEEEEEEES-TT---HHHHHHHHHHHTT-EE-SPPEEEEESSSS-PBPGGGHHHHHHHHHHHHHHHHHHHHHHHHHH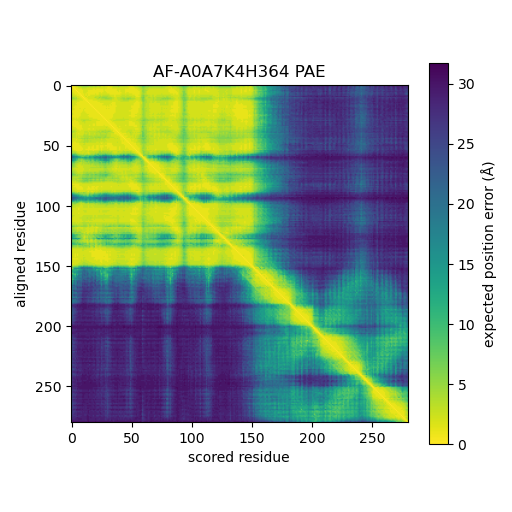HHHHHHHHHHHHHHHHHHHHHHSSHHHHHHHHHHHHHHTT-STTTTT-HHHHHHHHHHHHHHHHHHHHHHHHHHHHHHHH---GGGGGS--HHHHHHHHHHHHHHHHHHHHHHHHHHHH-

Radius of gyration: 37.16 Å; Cα contacts (8 Å, |Δi|>4): 345; chains: 1; bounding box: 84×38×96 Å

Mean predicted aligned error: 16.73 Å